Protein 8BP5 (pdb70)

Structure (mmCIF, N/CA/C/O backbone):
data_8BP5
#
_entry.id   8BP5
#
_cell.length_a   34.962
_cell.length_b   52.632
_cell.length_c   43.005
_cell.angle_alpha   90.000
_cell.angle_beta   92.930
_cell.angle_gamma   90.000
#
_symmetry.space_group_name_H-M   'P 1 21 1'
#
loop_
_entity.id
_entity.type
_entity.pdbx_description
1 polymer 'Disks large-like protein 1'
2 water water
#
loop_
_atom_site.group_PDB
_atom_site.id
_atom_site.type_symbol
_atom_site.label_atom_id
_atom_site.label_alt_id
_atom_site.label_comp_id
_atom_site.label_asym_id
_atom_site.label_entity_id
_atom_site.label_seq_id
_atom_site.pdbx_PDB_ins_code
_atom_site.Cartn_x
_atom_site.Cartn_y
_atom_site.Cartn_z
_atom_site.occupancy
_atom_site.B_iso_or_equiv
_atom_site.auth_seq_id
_atom_site.auth_comp_id
_atom_site.auth_asym_id
_atom_site.auth_atom_id
_atom_site.pdbx_PDB_model_num
ATOM 1 N N . GLN A 1 4 ? -9.37399 -7.58333 -1.96296 1.000 65.31016 1 GLN A N 1
ATOM 2 C CA . GLN A 1 4 ? -8.13530 -7.66654 -1.13667 1.000 60.75639 1 GLN A CA 1
ATOM 3 C C . GLN A 1 4 ? -7.37368 -6.34229 -1.16784 1.000 63.24634 1 GLN A C 1
ATOM 4 O O . GLN A 1 4 ? -7.53159 -5.54542 -2.09443 1.000 61.75780 1 GLN A O 1
ATOM 8 N N . TYR A 1 5 ? -6.55132 -6.11506 -0.14400 1.000 57.33551 2 TYR A N 1
ATOM 9 C CA . TYR A 1 5 ? -5.74936 -4.90784 -0.02243 1.000 50.83881 2 TYR A CA 1
ATOM 10 C C . TYR A 1 5 ? -4.32149 -5.28773 0.34028 1.000 47.72188 2 TYR A C 1
ATOM 11 O O . TYR A 1 5 ? -4.08978 -6.26274 1.05872 1.000 48.09420 2 TYR A O 1
ATOM 29 N N . LEU A 1 6 ? -3.36658 -4.50065 -0.14705 1.000 42.35840 3 LEU A N 1
ATOM 30 C CA . LEU A 1 6 ? -1.95711 -4.67510 0.18051 1.000 39.83540 3 LEU A CA 1
ATOM 31 C C . LEU A 1 6 ? -1.43955 -3.40328 0.83775 1.000 37.01392 3 LEU A C 1
ATOM 32 O O . LEU A 1 6 ? -1.69433 -2.30004 0.34362 1.000 36.21294 3 LEU A O 1
ATOM 48 N N . ASP A 1 7 ? -0.71928 -3.56047 1.94719 1.000 36.94233 4 ASP A N 1
ATOM 49 C CA . ASP A 1 7 ? -0.16891 -2.44420 2.70442 1.000 33.76441 4 ASP A CA 1
ATOM 50 C C . ASP A 1 7 ? 1.30230 -2.28832 2.32925 1.000 35.23988 4 ASP A C 1
ATOM 51 O O . ASP A 1 7 ? 2.10973 -3.18961 2.58080 1.000 36.99023 4 ASP A O 1
ATOM 60 N N . ILE A 1 8 ? 1.63917 -1.15245 1.72460 1.000 32.71646 5 ILE A N 1
ATOM 61 C CA . ILE A 1 8 ? 2.96874 -0.88236 1.18944 1.000 29.54805 5 ILE A CA 1
ATOM 62 C C . ILE A 1 8 ? 3.56346 0.26887 1.98720 1.000 28.24291 5 ILE A C 1
ATOM 63 O O . ILE A 1 8 ? 3.06189 1.39834 1.92300 1.000 30.36626 5 ILE A O 1
ATOM 79 N N . VAL A 1 9 ? 4.63075 -0.00686 2.72403 1.000 29.87857 6 VAL A N 1
ATOM 80 C CA . VAL A 1 9 ? 5.36982 1.03094 3.43411 1.000 29.05865 6 VAL A CA 1
ATOM 81 C C . VAL A 1 9 ? 6.51684 1.49327 2.54300 1.000 31.09329 6 VAL A C 1
ATOM 82 O O . VAL A 1 9 ? 7.35443 0.68584 2.12826 1.000 30.70694 6 VAL A O 1
ATOM 95 N N . LEU A 1 10 ? 6.55659 2.79297 2.24935 1.000 30.01465 7 LEU A N 1
ATOM 96 C CA . LEU A 1 10 ? 7.55788 3.37771 1.36717 1.000 30.02714 7 LEU A CA 1
ATOM 97 C C . LEU A 1 10 ? 8.38152 4.41619 2.11779 1.000 30.45296 7 LEU A C 1
ATOM 98 O O . LEU A 1 10 ? 7.83903 5.20372 2.89943 1.000 27.07795 7 LEU A O 1
ATOM 114 N N . LEU A 1 11 ? 9.69030 4.42018 1.86671 1.000 28.65447 8 LEU A N 1
ATOM 115 C CA . LEU A 1 11 ? 10.58161 5.46660 2.35541 1.000 34.71136 8 LEU A CA 1
ATOM 116 C C . LEU A 1 11 ? 10.70347 6.55780 1.29745 1.000 33.30947 8 LEU A C 1
ATOM 117 O O . LEU A 1 11 ? 11.08402 6.27674 0.15503 1.000 32.92589 8 LEU A O 1
ATOM 133 N N . ARG A 1 12 ? 10.40565 7.79570 1.67752 1.000 33.05161 9 ARG A N 1
ATOM 134 C CA . ARG A 1 12 ? 10.46589 8.89837 0.72811 1.000 37.87270 9 ARG A CA 1
ATOM 135 C C . ARG A 1 12 ? 11.90442 9.13259 0.28234 1.000 35.74505 9 ARG A C 1
ATOM 136 O O . ARG A 1 12 ? 12.82165 9.19582 1.10720 1.000 41.83325 9 ARG A O 1
ATOM 157 N N . GLY A 1 13 ? 12.09762 9.27056 -1.03031 1.000 38.05224 10 GLY A N 1
ATOM 158 C CA . GLY A 1 13 ? 13.41127 9.45037 -1.60222 1.000 41.23345 10 GLY A CA 1
ATOM 159 C C . GLY A 1 13 ? 13.68411 10.89281 -2.00612 1.000 43.32854 10 GLY A C 1
ATOM 160 O O . GLY A 1 13 ? 12.85323 11.78624 -1.85905 1.000 43.86849 10 GLY A O 1
ATOM 164 N N . SER A 1 14 ? 14.90525 11.10238 -2.50944 1.000 42.40052 11 SER A N 1
ATOM 165 C CA . SER A 1 14 ? 15.29412 12.38861 -3.08006 1.000 53.31244 11 SER A CA 1
ATOM 166 C C . SER A 1 14 ? 14.17023 12.99459 -3.90756 1.000 52.38474 11 SER A C 1
ATOM 167 O O . SER A 1 14 ? 13.81319 14.16525 -3.73836 1.000 50.98583 11 SER A O 1
ATOM 175 N N . SER A 1 15 ? 13.59881 12.19733 -4.80568 1.000 53.97814 12 SER A N 1
ATOM 176 C CA . SER A 1 15 ? 12.57189 12.64431 -5.73236 1.000 51.00453 12 SER A CA 1
ATOM 177 C C . SER A 1 15 ? 11.16706 12.48996 -5.17165 1.000 44.87947 12 SER A C 1
ATOM 178 O O . SER A 1 15 ? 10.19632 12.60030 -5.92677 1.000 51.96877 12 SER A O 1
ATOM 186 N N . GLY A 1 16 ? 11.03567 12.23651 -3.87403 1.000 40.37815 13 GLY A N 1
ATOM 187 C CA . GLY A 1 16 ? 9.73568 11.98304 -3.29097 1.000 36.24648 13 GLY A CA 1
ATOM 188 C C . GLY A 1 16 ? 9.40479 10.50621 -3.28994 1.000 35.62040 13 GLY A C 1
ATOM 189 O O . GLY A 1 16 ? 10.30510 9.66109 -3.26517 1.000 32.34931 13 GLY A O 1
ATOM 193 N N . LEU A 1 17 ? 8.11540 10.17895 -3.32365 1.000 29.48097 14 LEU A N 1
ATOM 194 C CA . LEU A 1 17 ? 7.69685 8.78455 -3.31506 1.000 28.59642 14 LEU A CA 1
ATOM 195 C C . LEU A 1 17 ? 7.85814 8.10990 -4.66969 1.000 30.73580 14 LEU A C 1
ATOM 196 O O . LEU A 1 17 ? 7.79162 6.87795 -4.74193 1.000 29.16506 14 LEU A O 1
ATOM 212 N N . GLY A 1 18 ? 8.06443 8.87590 -5.73594 1.000 30.54494 15 GLY A N 1
ATOM 213 C CA . GLY A 1 18 ? 8.27877 8.28296 -7.03847 1.000 31.69356 15 GLY A CA 1
ATOM 214 C C . GLY A 1 18 ? 7.02364 7.85232 -7.75923 1.000 31.66081 15 GLY A C 1
ATOM 215 O O . GLY A 1 18 ? 7.05721 6.87461 -8.51479 1.000 32.40844 15 GLY A O 1
ATOM 219 N N . PHE A 1 19 ? 5.91018 8.54936 -7.54858 1.000 26.17840 16 PHE A N 1
ATOM 220 C CA . PHE A 1 19 ? 4.70997 8.30498 -8.33533 1.000 27.21195 16 PHE A CA 1
ATOM 221 C C . PHE A 1 19 ? 3.83876 9.55003 -8.29933 1.000 29.58789 16 PHE A C 1
ATOM 222 O O . PHE A 1 19 ? 4.02678 10.43896 -7.46561 1.000 31.26035 16 PHE A O 1
ATOM 239 N N . SER A 1 20 ? 2.89065 9.60395 -9.23246 1.000 27.40209 17 SER A N 1
ATOM 240 C CA . SER A 1 20 ? 1.86075 10.63118 -9.24787 1.000 29.28133 17 SER A CA 1
ATOM 241 C C . SER A 1 20 ? 0.49375 9.95915 -9.27248 1.000 30.81880 17 SER A C 1
ATOM 242 O O . SER A 1 20 ? 0.35935 8.78123 -9.61537 1.000 27.64261 17 SER A O 1
ATOM 250 N N . ILE A 1 21 ? -0.52710 10.72890 -8.89313 1.000 30.89478 18 ILE A N 1
ATOM 251 C CA . ILE A 1 21 ? -1.87252 10.20650 -8.71722 1.000 31.02335 18 ILE A CA 1
ATOM 252 C C . ILE A 1 21 ? -2.85228 11.04608 -9.52485 1.000 27.99324 18 ILE A C 1
ATOM 253 O O . ILE A 1 21 ? -2.59717 12.20639 -9.85357 1.000 26.11061 18 ILE A O 1
ATOM 269 N N . ALA A 1 22 ? -3.98441 10.43099 -9.85084 1.000 21.48340 19 ALA A N 1
ATOM 270 C CA . ALA A 1 22 ? -5.13251 11.14592 -10.38266 1.000 28.40607 19 ALA A CA 1
ATOM 271 C C . ALA A 1 22 ? -6.38880 10.53033 -9.78675 1.000 28.85836 19 ALA A C 1
ATOM 272 O O . ALA A 1 22 ? -6.33787 9.51405 -9.08782 1.000 26.75625 19 ALA A O 1
ATOM 279 N N . GLY A 1 23 ? -7.52147 11.15605 -10.06954 1.000 25.07960 20 GLY A N 1
ATOM 280 C CA . GLY A 1 23 ? -8.78442 10.73738 -9.50075 1.000 29.92611 20 GLY A CA 1
ATOM 281 C C . GLY A 1 23 ? -9.22125 11.64349 -8.36904 1.000 28.09433 20 GLY A C 1
ATOM 282 O O . GLY A 1 23 ? -8.69170 12.73824 -8.15401 1.000 31.63527 20 GLY A O 1
ATOM 286 N N . GLY A 1 24 ? -10.20885 11.16131 -7.62959 1.000 27.08104 21 GLY A N 1
ATOM 287 C CA . GLY A 1 24 ? -10.82090 11.91527 -6.56006 1.000 30.70273 21 GLY A CA 1
ATOM 288 C C . GLY A 1 24 ? -12.22779 12.36891 -6.92113 1.000 31.47499 21 GLY A C 1
ATOM 289 O O . GLY A 1 24 ? -12.63501 12.37993 -8.08717 1.000 32.06483 21 GLY A O 1
ATOM 293 N N . THR A 1 25 ? -12.97700 12.76043 -5.88715 1.000 30.12967 22 THR A N 1
ATOM 294 C CA . THR A 1 25 ? -14.37153 13.14219 -6.08296 1.000 32.59578 22 THR A CA 1
ATOM 295 C C . THR A 1 25 ? -14.51014 14.34184 -7.01119 1.000 33.51521 22 THR A C 1
ATOM 296 O O . THR A 1 25 ? -15.55386 14.51246 -7.65142 1.000 40.78105 22 THR A O 1
ATOM 307 N N . ASP A 1 26 ? -13.48530 15.18819 -7.08950 1.000 33.82375 23 ASP A N 1
ATOM 308 C CA . ASP A 1 26 ? -13.51150 16.35672 -7.95672 1.000 36.36461 23 ASP A CA 1
ATOM 309 C C . ASP A 1 26 ? -12.72019 16.15345 -9.24750 1.000 40.10470 23 ASP A C 1
ATOM 310 O O . ASP A 1 26 ? -12.55190 17.10700 -10.01367 1.000 43.76278 23 ASP A O 1
ATOM 319 N N . ASN A 1 27 ? -12.23361 14.93619 -9.50699 1.000 31.20143 24 ASN A N 1
ATOM 320 C CA . ASN A 1 27 ? -11.55817 14.61206 -10.76062 1.000 34.18627 24 ASN A CA 1
ATOM 321 C C . ASN A 1 27 ? -11.87854 13.16824 -11.13049 1.000 32.04184 24 ASN A C 1
ATOM 322 O O . ASN A 1 27 ? -10.96941 12.33674 -11.25655 1.000 32.11556 24 ASN A O 1
ATOM 333 N N . PRO A 1 28 ? -13.15155 12.83551 -11.31602 1.000 27.76579 25 PRO A N 1
ATOM 334 C CA . PRO A 1 28 ? -13.53047 11.42964 -11.47742 1.000 30.80222 25 PRO A CA 1
ATOM 335 C C . PRO A 1 28 ? -13.09558 10.86958 -12.82103 1.000 29.73352 25 PRO A C 1
ATOM 336 O O . PRO A 1 28 ? -12.90412 11.59051 -13.80194 1.000 26.81510 25 PRO A O 1
ATOM 347 N N . HIS A 1 29 ? -12.93494 9.54967 -12.84371 1.000 30.60377 26 HIS A N 1
ATOM 348 C CA . HIS A 1 29 ? -12.65165 8.83547 -14.07761 1.000 30.53231 26 HIS A CA 1
ATOM 349 C C . HIS A 1 29 ? -13.83909 8.94556 -15.03170 1.000 32.98751 26 HIS A C 1
ATOM 350 O O . HIS A 1 29 ? -14.95914 9.28116 -14.63583 1.000 30.99639 26 HIS A O 1
ATOM 364 N N . PHE A 1 30 ? -13.58585 8.64802 -16.31005 1.000 31.06904 27 PHE A N 1
ATOM 365 C CA . PHE A 1 30 ? -14.63714 8.77937 -17.31490 1.000 28.23619 27 PHE A CA 1
ATOM 366 C C . PHE A 1 30 ? -15.81349 7.85135 -17.03702 1.000 26.85199 27 PHE A C 1
ATOM 367 O O . PHE A 1 30 ? -16.92119 8.10814 -17.52288 1.000 28.99887 27 PHE A O 1
ATOM 384 N N . ASP A 1 31 ? -15.60431 6.78968 -16.25872 1.000 29.63667 28 ASP A N 1
ATOM 385 C CA . ASP A 1 31 ? -16.68189 5.91652 -15.81708 1.000 33.22344 28 ASP A CA 1
ATOM 386 C C . ASP A 1 31 ? -17.24128 6.32564 -14.45592 1.000 26.01334 28 ASP A C 1
ATOM 387 O O . ASP A 1 31 ? -17.89769 5.51273 -13.79467 1.000 30.19748 28 ASP A O 1
ATOM 396 N N . ASN A 1 32 ? -16.98665 7.56288 -14.02715 1.000 28.02736 29 ASN A N 1
ATOM 397 C CA . ASN A 1 32 ? -17.49412 8.15864 -12.79341 1.000 27.04675 29 ASN A CA 1
ATOM 398 C C . ASN A 1 32 ? -16.84412 7.59457 -11.53717 1.000 31.33438 29 ASN A C 1
ATOM 399 O O . ASN A 1 32 ? -17.29762 7.89739 -10.42379 1.000 35.47648 29 ASN A O 1
ATOM 410 N N . ASP A 1 33 ? -15.79548 6.78847 -11.67426 1.000 25.99957 30 ASP A N 1
ATOM 411 C CA . ASP A 1 33 ? -15.05959 6.30451 -10.51231 1.000 26.81346 30 ASP A CA 1
ATOM 412 C C . ASP A 1 33 ? -14.27715 7.45417 -9.88816 1.000 28.90123 30 ASP A C 1
ATOM 413 O O . ASP A 1 33 ? -13.45308 8.08702 -10.55682 1.000 30.95293 30 ASP A O 1
ATOM 422 N N . THR A 1 34 ? -14.53257 7.72444 -8.61016 1.000 24.54606 31 THR A N 1
ATOM 423 C CA . THR A 1 34 ? -13.85806 8.79428 -7.88961 1.000 23.46250 31 THR A CA 1
ATOM 424 C C . THR A 1 34 ? -12.60936 8.31792 -7.15923 1.000 27.15206 31 THR A C 1
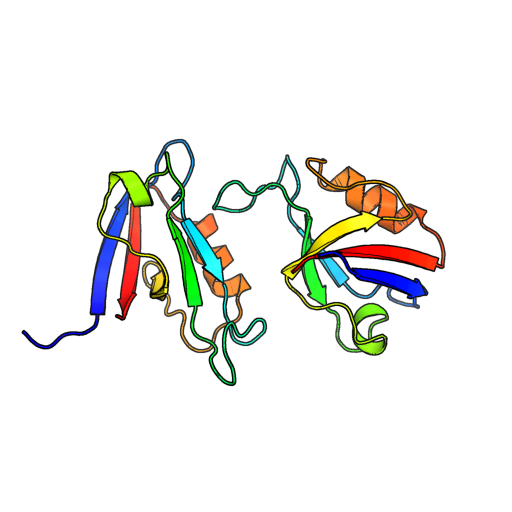ATOM 425 O O . THR A 1 34 ? -12.01867 9.09132 -6.39931 1.000 22.77875 31 THR A O 1
ATOM 436 N N . SER A 1 35 ? -12.19429 7.07339 -7.37975 1.000 24.55150 32 SER A N 1
ATOM 437 C CA . SER A 1 35 ? -11.03897 6.52696 -6.68487 1.000 27.70673 32 SER A CA 1
ATOM 438 C C . SER A 1 35 ? -9.77781 7.31162 -7.02045 1.000 27.80546 32 SER A C 1
ATOM 439 O O . SER A 1 35 ? -9.64468 7.88227 -8.10630 1.000 24.88459 32 SER A O 1
ATOM 447 N N . ILE A 1 36 ? -8.84396 7.33289 -6.07103 1.000 30.30567 33 ILE A N 1
ATOM 448 C CA . ILE A 1 36 ? -7.49272 7.82045 -6.31835 1.000 28.28806 33 ILE A CA 1
ATOM 449 C C . ILE A 1 36 ? -6.66819 6.65256 -6.83757 1.000 25.42515 33 ILE A C 1
ATOM 450 O O . ILE A 1 36 ? -6.67359 5.56761 -6.24357 1.000 32.60054 33 ILE A O 1
ATOM 466 N N . TYR A 1 37 ? -5.95388 6.86646 -7.93582 1.000 23.60578 34 TYR A N 1
ATOM 467 C CA . TYR A 1 37 ? -5.14198 5.80792 -8.51270 1.000 29.24505 34 TYR A CA 1
ATOM 468 C C . TYR A 1 37 ? -3.80778 6.37938 -8.96595 1.000 26.13581 34 TYR A C 1
ATOM 469 O O . TYR A 1 37 ? -3.66166 7.58421 -9.18472 1.000 26.84069 34 TYR A O 1
ATOM 487 N N . ILE A 1 38 ? -2.82646 5.49124 -9.08750 1.000 19.84020 35 ILE A N 1
ATOM 488 C CA . ILE A 1 38 ? -1.48006 5.87502 -9.49818 1.000 29.74275 35 ILE A CA 1
ATOM 489 C C . ILE A 1 38 ? -1.45569 6.03219 -11.01437 1.000 31.03589 35 ILE A C 1
ATOM 490 O O . ILE A 1 38 ? -1.75107 5.08540 -11.75107 1.000 23.73704 35 ILE A O 1
ATOM 506 N N . THR A 1 39 ? -1.09763 7.22994 -11.48474 1.000 30.97193 36 THR A N 1
ATOM 507 C CA . THR A 1 39 ? -1.04073 7.50475 -12.91597 1.000 34.99445 36 THR A CA 1
ATOM 508 C C . THR A 1 39 ? 0.31965 7.18200 -13.51586 1.000 39.52899 36 THR A C 1
ATOM 509 O O . THR A 1 39 ? 0.40170 6.71050 -14.65522 1.000 41.19752 36 THR A O 1
ATOM 520 N N . LYS A 1 40 ? 1.38961 7.45316 -12.77419 1.000 37.55176 37 LYS A N 1
ATOM 521 C CA . LYS A 1 40 ? 2.74614 7.26727 -13.25928 1.000 34.08888 37 LYS A CA 1
ATOM 522 C C . LYS A 1 40 ? 3.61262 6.73139 -12.13284 1.000 38.81862 37 LYS A C 1
ATOM 523 O O . LYS A 1 40 ? 3.49448 7.17173 -10.98595 1.000 36.93593 37 LYS A O 1
ATOM 542 N N . VAL A 1 41 ? 4.48289 5.78672 -12.46571 1.000 32.31167 38 VAL A N 1
ATOM 543 C CA . VAL A 1 41 ? 5.54964 5.34276 -11.57833 1.000 34.19331 38 VAL A CA 1
ATOM 544 C C . VAL A 1 41 ? 6.86290 5.79274 -12.20398 1.000 42.24492 38 VAL A C 1
ATOM 545 O O . VAL A 1 41 ? 7.18390 5.40849 -13.33624 1.000 44.02255 38 VAL A O 1
ATOM 558 N N . ILE A 1 42 ? 7.61103 6.61689 -11.47735 1.000 34.87242 39 ILE A N 1
ATOM 559 C CA . ILE A 1 42 ? 8.84782 7.20527 -11.98700 1.000 33.74816 39 ILE A CA 1
ATOM 560 C C . ILE A 1 42 ? 9.94551 6.14831 -11.95676 1.000 34.62361 39 ILE A C 1
ATOM 561 O O . ILE A 1 42 ? 10.32757 5.69417 -10.86859 1.000 30.02015 39 ILE A O 1
ATOM 577 N N . PRO A 1 43 ? 10.48676 5.72661 -13.10212 1.000 35.41376 40 PRO A N 1
ATOM 578 C CA . PRO A 1 43 ? 11.57276 4.73967 -13.07038 1.000 34.62353 40 PRO A CA 1
ATOM 579 C C . PRO A 1 43 ? 12.74296 5.24856 -12.23892 1.000 33.71806 40 PRO A C 1
ATOM 580 O O . PRO A 1 43 ? 13.14396 6.40880 -12.34007 1.000 36.49888 40 PRO A O 1
ATOM 591 N N . GLY A 1 44 ? 13.28056 4.36774 -11.39658 1.000 32.22507 41 GLY A N 1
ATOM 592 C CA . GLY A 1 44 ? 14.35115 4.73579 -10.49530 1.000 34.53447 41 GLY A CA 1
ATOM 593 C C . GLY A 1 44 ? 13.90842 5.45478 -9.24204 1.000 31.03042 41 GLY A C 1
ATOM 594 O O . GLY A 1 44 ? 14.75992 5.81135 -8.41746 1.000 37.82524 41 GLY A O 1
ATOM 598 N N . GLY A 1 45 ? 12.61023 5.69049 -9.07553 1.000 32.54495 42 GLY A N 1
ATOM 599 C CA . GLY A 1 45 ? 12.09989 6.31867 -7.88000 1.000 30.52379 42 GLY A CA 1
ATOM 600 C C . GLY A 1 45 ? 11.87548 5.31981 -6.76270 1.000 29.07396 42 GLY A C 1
ATOM 601 O O . GLY A 1 45 ? 12.11682 4.11971 -6.89034 1.000 33.09583 42 GLY A O 1
ATOM 605 N N . ALA A 1 46 ? 11.39124 5.84253 -5.63524 1.000 31.48212 43 ALA A N 1
ATOM 606 C CA . ALA A 1 46 ? 11.19219 5.00850 -4.45446 1.000 28.45436 43 ALA A CA 1
ATOM 607 C C . ALA A 1 46 ? 10.18179 3.89759 -4.72051 1.000 30.15440 43 ALA A C 1
ATOM 608 O O . ALA A 1 46 ? 10.42761 2.72780 -4.40079 1.000 27.62027 43 ALA A O 1
ATOM 615 N N . ALA A 1 47 ? 9.03214 4.24338 -5.30122 1.000 27.33792 44 ALA A N 1
ATOM 616 C CA . ALA A 1 47 ? 7.98587 3.24818 -5.51193 1.000 28.59803 44 ALA A CA 1
ATOM 617 C C . ALA A 1 47 ? 8.45359 2.14493 -6.45431 1.000 32.09059 44 ALA A C 1
ATOM 618 O O . ALA A 1 47 ? 8.23976 0.95692 -6.19132 1.000 27.65219 44 ALA A O 1
ATOM 625 N N . GLU A 1 48 ? 9.09836 2.52008 -7.56383 1.000 28.08576 45 GLU A N 1
ATOM 626 C CA . GLU A 1 48 ? 9.59194 1.51642 -8.50260 1.000 29.83815 45 GLU A CA 1
ATOM 627 C C . GLU A 1 48 ? 10.64131 0.62396 -7.84962 1.000 29.90201 45 GLU A C 1
ATOM 628 O O . GLU A 1 48 ? 10.54182 -0.60769 -7.89474 1.000 30.58262 45 GLU A O 1
ATOM 640 N N . ALA A 1 49 ? 11.66269 1.23204 -7.24096 1.000 29.94918 46 ALA A N 1
ATOM 641 C CA . ALA A 1 49 ? 12.72127 0.45027 -6.61021 1.000 33.96098 46 ALA A CA 1
ATOM 642 C C . ALA A 1 49 ? 12.15726 -0.52929 -5.58843 1.000 35.40081 46 ALA A C 1
ATOM 643 O O . ALA A 1 49 ? 12.66671 -1.64696 -5.44367 1.000 37.32680 46 ALA A O 1
ATOM 650 N N . ASP A 1 50 ? 11.11292 -0.12430 -4.86052 1.000 29.50368 47 ASP A N 1
ATOM 651 C CA . ASP A 1 50 ? 10.47112 -1.03640 -3.91827 1.000 29.72613 47 ASP A CA 1
ATOM 652 C C . ASP A 1 50 ? 9.87889 -2.23787 -4.64490 1.000 37.93267 47 ASP A C 1
ATOM 653 O O . ASP A 1 50 ? 10.00428 -3.37850 -4.18291 1.000 32.44431 47 ASP A O 1
ATOM 662 N N . GLY A 1 51 ? 9.22888 -2.00163 -5.78308 1.000 32.48869 48 GLY A N 1
ATOM 663 C CA . GLY A 1 51 ? 8.79179 -3.06861 -6.65458 1.000 32.87698 48 GLY A CA 1
ATOM 664 C C . GLY A 1 51 ? 7.39156 -3.58125 -6.41378 1.000 30.22710 48 GLY A C 1
ATOM 665 O O . GLY A 1 51 ? 6.95063 -4.48389 -7.13663 1.000 36.03101 48 GLY A O 1
ATOM 669 N N . ARG A 1 52 ? 6.67332 -3.03895 -5.43412 1.000 29.19079 49 ARG A N 1
ATOM 670 C CA . ARG A 1 52 ? 5.33810 -3.52549 -5.11676 1.000 30.63608 49 ARG A CA 1
ATOM 671 C C . ARG A 1 52 ? 4.22699 -2.68505 -5.72722 1.000 33.21148 49 ARG A C 1
ATOM 672 O O . ARG A 1 52 ? 3.17926 -3.23396 -6.08235 1.000 36.82084 49 ARG A O 1
ATOM 693 N N . LEU A 1 53 ? 4.41834 -1.37637 -5.85850 1.000 30.15966 50 LEU A N 1
ATOM 694 C CA . LEU A 1 53 ? 3.40138 -0.52812 -6.46225 1.000 29.96494 50 LEU A CA 1
ATOM 695 C C . LEU A 1 53 ? 3.42712 -0.66327 -7.97879 1.000 36.10405 50 LEU A C 1
ATOM 696 O O . LEU A 1 53 ? 4.49036 -0.82496 -8.58538 1.000 37.89782 50 LEU A O 1
ATOM 712 N N . LYS A 1 54 ? 2.24577 -0.59555 -8.58868 1.000 36.29580 51 LYS A N 1
ATOM 713 C CA . LYS A 1 54 ? 2.10715 -0.62176 -10.03624 1.000 36.01760 51 LYS A CA 1
ATOM 714 C C . LYS A 1 54 ? 1.17279 0.50016 -10.47014 1.000 32.60264 51 LYS A C 1
ATOM 715 O O . LYS A 1 54 ? 0.23326 0.85694 -9.75254 1.000 28.79289 51 LYS A O 1
ATOM 734 N N . VAL A 1 55 ? 1.44845 1.06269 -11.64862 1.000 30.54772 52 VAL A N 1
ATOM 735 C CA . VAL A 1 55 ? 0.62691 2.14180 -12.18766 1.000 32.88115 52 VAL A CA 1
ATOM 736 C C . VAL A 1 55 ? -0.81842 1.66435 -12.22971 1.000 32.11418 52 VAL A C 1
ATOM 737 O O . VAL A 1 55 ? -1.08434 0.47419 -12.43483 1.000 32.19717 52 VAL A O 1
ATOM 750 N N . TYR A 1 56 ? -1.75635 2.58883 -12.02465 1.000 31.29892 53 TYR A N 1
ATOM 751 C CA . TYR A 1 56 ? -3.19249 2.32604 -11.98769 1.000 31.87309 53 TYR A CA 1
ATOM 752 C C . TYR A 1 56 ? -3.60821 1.52124 -10.76584 1.000 32.80923 53 TYR A C 1
ATOM 753 O O . TYR A 1 56 ? -4.76643 1.08816 -10.68093 1.000 31.28060 53 TYR A O 1
ATOM 771 N N . ASP A 1 57 ? -2.70403 1.31974 -9.80900 1.000 30.75590 54 ASP A N 1
ATOM 772 C CA . ASP A 1 57 ? -3.11286 0.85807 -8.49204 1.000 29.73612 54 ASP A CA 1
ATOM 773 C C . ASP A 1 57 ? -4.00532 1.90373 -7.83980 1.000 27.96672 54 ASP A C 1
ATOM 774 O O . ASP A 1 57 ? -3.74186 3.10659 -7.92141 1.000 28.58883 54 ASP A O 1
ATOM 783 N N . THR A 1 58 ? -5.06114 1.43747 -7.18526 1.000 27.72626 55 THR A N 1
ATOM 784 C CA . THR A 1 58 ? -5.98159 2.31071 -6.47270 1.000 28.60908 55 THR A CA 1
ATOM 785 C C . THR A 1 58 ? -5.49311 2.49063 -5.04136 1.000 33.27533 55 THR A C 1
ATOM 786 O O . THR A 1 58 ? -5.20208 1.50835 -4.35123 1.000 30.78039 55 THR A O 1
ATOM 797 N N . ILE A 1 59 ? -5.39181 3.74313 -4.60609 1.000 26.54978 56 ILE A N 1
ATOM 798 C CA . ILE A 1 59 ? -4.94856 4.06802 -3.25516 1.000 32.06190 56 ILE A CA 1
ATOM 799 C C . ILE A 1 59 ? -6.17215 4.02292 -2.34659 1.000 29.06456 56 ILE A C 1
ATOM 800 O O . ILE A 1 59 ? -7.09703 4.82557 -2.49520 1.000 25.34836 56 ILE A O 1
ATOM 816 N N . VAL A 1 60 ? -6.17888 3.08060 -1.40645 1.000 24.40621 57 VAL A N 1
ATOM 817 C CA . VAL A 1 60 ? -7.28252 2.97598 -0.45958 1.000 26.73412 57 VAL A CA 1
ATOM 818 C C . VAL A 1 60 ? -7.02328 3.77819 0.81494 1.000 24.13500 57 VAL A C 1
ATOM 819 O O . VAL A 1 60 ? -7.97398 4.23933 1.45486 1.000 25.33205 57 VAL A O 1
ATOM 827 N N . ALA A 1 61 ? -5.76228 3.95675 1.20576 1.000 25.14211 58 ALA A N 1
ATOM 828 C CA . ALA A 1 61 ? -5.46377 4.70326 2.42037 1.000 26.02841 58 ALA A CA 1
ATOM 829 C C . ALA A 1 61 ? -4.02933 5.20699 2.37987 1.000 25.41563 58 ALA A C 1
ATOM 830 O O . ALA A 1 61 ? -3.17387 4.63306 1.70160 1.000 26.08992 58 ALA A O 1
ATOM 837 N N . VAL A 1 62 ? -3.78363 6.29298 3.11249 1.000 30.37698 59 VAL A N 1
ATOM 838 C CA . VAL A 1 62 ? -2.45475 6.88060 3.25529 1.000 30.15225 59 VAL A CA 1
ATOM 839 C C . VAL A 1 62 ? -2.22648 7.15732 4.73566 1.000 25.67028 59 VAL A C 1
ATOM 840 O O . VAL A 1 62 ? -2.92158 7.99229 5.32761 1.000 30.32502 59 VAL A O 1
ATOM 853 N N . ASP A 1 63 ? -1.25509 6.46236 5.32823 1.000 29.27207 60 ASP A N 1
ATOM 854 C CA . ASP A 1 63 ? -0.93959 6.59139 6.75211 1.000 34.69185 60 ASP A CA 1
ATOM 855 C C . ASP A 1 63 ? -2.20430 6.45459 7.60118 1.000 29.48529 60 ASP A C 1
ATOM 856 O O . ASP A 1 63 ? -2.49361 7.26917 8.48082 1.000 31.69786 60 ASP A O 1
ATOM 865 N N . ASP A 1 64 ? -2.96668 5.40000 7.31895 1.000 28.01512 61 ASP A N 1
ATOM 866 C CA . ASP A 1 64 ? -4.16413 5.00847 8.05483 1.000 26.73261 61 ASP A CA 1
ATOM 867 C C . ASP A 1 64 ? -5.34826 5.93133 7.80733 1.000 26.51216 61 ASP A C 1
ATOM 868 O O . ASP A 1 64 ? -6.37198 5.80282 8.48766 1.000 29.90682 61 ASP A O 1
ATOM 877 N N . GLN A 1 65 ? -5.24946 6.84830 6.85155 1.000 24.92927 62 GLN A N 1
ATOM 878 C CA . GLN A 1 65 ? -6.35810 7.71733 6.48085 1.000 24.69317 62 GLN A CA 1
ATOM 879 C C . GLN A 1 65 ? -6.98406 7.19192 5.19478 1.000 25.64879 62 GLN A C 1
ATOM 880 O O . GLN A 1 65 ? -6.31268 7.11233 4.16109 1.000 25.99574 62 GLN A O 1
ATOM 894 N N . LEU A 1 66 ? -8.26477 6.84340 5.25983 1.000 24.42448 63 LEU A N 1
ATOM 895 C CA . LEU A 1 66 ? -8.94373 6.28443 4.10066 1.000 26.68759 63 LEU A CA 1
ATOM 896 C C . LEU A 1 66 ? -9.11561 7.33888 3.01551 1.000 23.35553 63 LEU A C 1
ATOM 897 O O . LEU A 1 66 ? -9.48162 8.48618 3.28552 1.000 29.82720 63 LEU A O 1
ATOM 913 N N . MET A 1 67 ? -8.84125 6.94048 1.77792 1.000 27.58435 64 MET A N 1
ATOM 914 C CA . MET A 1 67 ? -8.98777 7.80805 0.61821 1.000 22.97241 64 MET A CA 1
ATOM 915 C C . MET A 1 67 ? -10.14117 7.35574 -0.27079 1.000 26.81197 64 MET A C 1
ATOM 916 O O . MET A 1 67 ? -10.09366 7.50441 -1.49421 1.000 32.09337 64 MET A O 1
ATOM 930 N N . GLU A 1 68 ? -11.18565 6.80630 0.34110 1.000 30.80942 65 GLU A N 1
ATOM 931 C CA . GLU A 1 68 ? -12.39664 6.41780 -0.36685 1.000 33.64264 65 GLU A CA 1
ATOM 932 C C . GLU A 1 68 ? -13.31851 7.62945 -0.44168 1.000 32.63132 65 GLU A C 1
ATOM 933 O O . GLU A 1 68 ? -13.76615 8.13829 0.59153 1.000 40.50569 65 GLU A O 1
ATOM 945 N N . ASP A 1 69 ? -13.58048 8.10592 -1.65842 1.000 33.41206 66 ASP A N 1
ATOM 946 C CA . ASP A 1 69 ? -14.52538 9.20130 -1.87734 1.000 36.41086 66 ASP A CA 1
ATOM 947 C C . ASP A 1 69 ? -14.02064 10.50502 -1.24722 1.000 33.99748 66 ASP A C 1
ATOM 948 O O . ASP A 1 69 ? -14.72379 11.15916 -0.47488 1.000 35.98909 66 ASP A O 1
ATOM 957 N N . VAL A 1 70 ? -12.79100 10.88120 -1.59790 1.000 31.12463 67 VAL A N 1
ATOM 958 C CA . VAL A 1 70 ? -12.16936 12.09852 -1.09783 1.000 30.54609 67 VAL A CA 1
ATOM 959 C C . VAL A 1 70 ? -11.73210 12.95201 -2.28033 1.000 35.43508 67 VAL A C 1
ATOM 960 O O . VAL A 1 70 ? -11.49227 12.45722 -3.38459 1.000 28.97372 67 VAL A O 1
ATOM 973 N N . ALA A 1 71 ? -11.61030 14.25077 -2.02116 1.000 30.52004 68 ALA A N 1
ATOM 974 C CA . ALA A 1 71 ? -11.10586 15.17351 -3.02435 1.000 31.09184 68 ALA A CA 1
ATOM 975 C C . ALA A 1 71 ? -9.62840 14.91156 -3.28834 1.000 27.27085 68 ALA A C 1
ATOM 976 O O . ALA A 1 71 ? -8.89829 14.39326 -2.43676 1.000 25.59781 68 ALA A O 1
ATOM 983 N N . HIS A 1 72 ? -9.19212 15.27739 -4.49119 1.000 24.57030 69 HIS A N 1
ATOM 984 C CA . HIS A 1 72 ? -7.83296 14.96100 -4.91442 1.000 27.68086 69 HIS A CA 1
ATOM 985 C C . HIS A 1 72 ? -6.79950 15.52945 -3.94997 1.000 29.10905 69 HIS A C 1
ATOM 986 O O . HIS A 1 72 ? -5.84050 14.84143 -3.57895 1.000 23.17551 69 HIS A O 1
ATOM 1000 N N . GLN A 1 73 ? -6.97535 16.78358 -3.53063 1.000 26.34185 70 GLN A N 1
ATOM 1001 C CA . GLN A 1 73 ? -5.98592 17.42310 -2.67137 1.000 27.12101 70 GLN A CA 1
ATOM 1002 C C . GLN A 1 73 ? -5.94979 16.82164 -1.27050 1.000 28.60211 70 GLN A C 1
ATOM 1003 O O . GLN A 1 73 ? -4.93889 16.96515 -0.57472 1.000 27.72444 70 GLN A O 1
ATOM 1017 N N . VAL A 1 74 ? -7.02202 16.15830 -0.83549 1.000 26.79664 71 VAL A N 1
ATOM 1018 C CA . VAL A 1 74 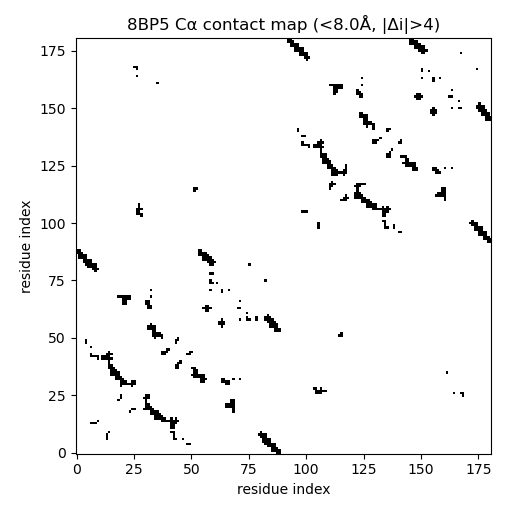? -6.96511 15.43335 0.42989 1.000 28.68034 71 VAL A CA 1
ATOM 1019 C C . VAL A 1 74 ? -5.86497 14.38215 0.38342 1.000 25.48756 71 VAL A C 1
ATOM 1020 O O . VAL A 1 74 ? -5.08977 14.23011 1.33493 1.000 24.52642 71 VAL A O 1
ATOM 1033 N N . CYS A 1 75 ? -5.77573 13.64073 -0.72306 1.000 23.57250 72 CYS A N 1
ATOM 1034 C CA . CYS A 1 75 ? -4.77249 12.58635 -0.81074 1.000 26.74793 72 CYS A CA 1
ATOM 1035 C C . CYS A 1 75 ? -3.38147 13.16585 -1.02957 1.000 26.31156 72 CYS A C 1
ATOM 1036 O O . CYS A 1 75 ? -2.40315 12.67031 -0.45966 1.000 27.69541 72 CYS A O 1
ATOM 1044 N N . VAL A 1 76 ? -3.26935 14.21052 -1.85332 1.000 25.09854 73 VAL A N 1
ATOM 1045 C CA . VAL A 1 76 ? -1.98708 14.89092 -2.01456 1.000 25.15746 73 VAL A CA 1
ATOM 1046 C C . VAL A 1 76 ? -1.50368 15.42332 -0.67037 1.000 30.21974 73 VAL A C 1
ATOM 1047 O O . VAL A 1 76 ? -0.34467 15.23674 -0.28471 1.000 28.38147 73 VAL A O 1
ATOM 1060 N N . ASP A 1 77 ? -2.38810 16.10808 0.05483 1.000 29.44030 74 ASP A N 1
ATOM 1061 C CA . ASP A 1 77 ? -2.02283 16.61624 1.37358 1.000 27.87313 74 ASP A CA 1
ATOM 1062 C C . ASP A 1 77 ? -1.52617 15.48584 2.26726 1.000 25.54834 74 ASP A C 1
ATOM 1063 O O . ASP A 1 77 ? -0.48770 15.61781 2.92645 1.000 25.73139 74 ASP A O 1
ATOM 1072 N N . ALA A 1 78 ? -2.22944 14.34999 2.26928 1.000 28.52022 75 ALA A N 1
ATOM 1073 C CA . ALA A 1 78 ? -1.82720 13.22717 3.11156 1.000 28.52050 75 ALA A CA 1
ATOM 1074 C C . ALA A 1 78 ? -0.46829 12.67416 2.69507 1.000 27.50482 75 ALA A C 1
ATOM 1075 O O . ALA A 1 78 ? 0.37481 12.37168 3.54769 1.000 27.91308 75 ALA A O 1
ATOM 1082 N N . LEU A 1 79 ? -0.23856 12.52549 1.38819 1.000 28.82434 76 LEU A N 1
ATOM 1083 C CA . LEU A 1 79 ? 1.04383 12.01085 0.91806 1.000 28.10975 76 LEU A CA 1
ATOM 1084 C C . LEU A 1 79 ? 2.17908 12.96612 1.25868 1.000 28.64891 76 LEU A C 1
ATOM 1085 O O . LEU A 1 79 ? 3.27820 12.53526 1.62674 1.000 29.07347 76 LEU A O 1
ATOM 1101 N N . LYS A 1 80 ? 1.93069 14.27039 1.13951 1.000 27.71391 77 LYS A N 1
ATOM 1102 C CA . LYS A 1 80 ? 2.98108 15.24765 1.39082 1.000 30.46188 77 LYS A CA 1
ATOM 1103 C C . LYS A 1 80 ? 3.26883 15.39825 2.87862 1.000 36.35191 77 LYS A C 1
ATOM 1104 O O . LYS A 1 80 ? 4.39478 15.74117 3.25761 1.000 33.41501 77 LYS A O 1
ATOM 1123 N N . SER A 1 81 ? 2.27547 15.15218 3.73062 1.000 29.04729 78 SER A N 1
ATOM 1124 C CA . SER A 1 81 ? 2.42399 15.31282 5.17033 1.000 32.84049 78 SER A CA 1
ATOM 1125 C C . SER A 1 81 ? 2.81090 14.02273 5.88393 1.000 32.44930 78 SER A C 1
ATOM 1126 O O . SER A 1 8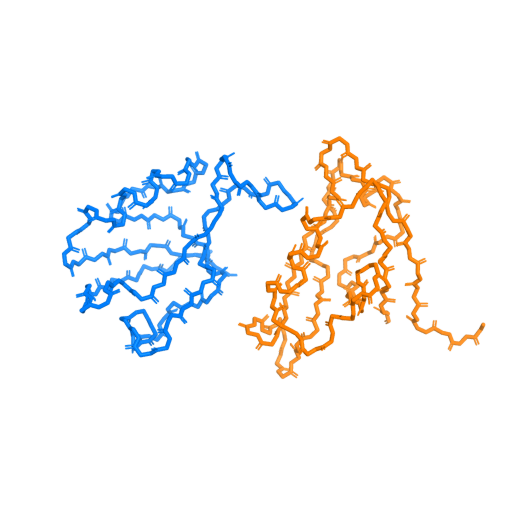1 ? 3.00235 14.04446 7.10371 1.000 32.63742 78 SER A O 1
ATOM 1134 N N . ALA A 1 82 ? 2.93649 12.90581 5.16287 1.000 31.22223 79 ALA A N 1
ATOM 1135 C CA . ALA A 1 82 ? 3.20300 11.62170 5.80220 1.000 32.75457 79 ALA A CA 1
ATOM 1136 C C . ALA A 1 82 ? 4.64180 11.47352 6.27974 1.000 36.16925 79 ALA A C 1
ATOM 1137 O O . ALA A 1 82 ? 4.95412 10.48496 6.95183 1.000 39.62698 79 ALA A O 1
ATOM 1144 N N . GLY A 1 83 ? 5.51652 12.41632 5.95371 1.000 37.96132 80 GLY A N 1
ATOM 1145 C CA . GLY A 1 83 ? 6.88105 12.35527 6.42668 1.000 37.28988 80 GLY A CA 1
ATOM 1146 C C . GLY A 1 83 ? 7.76126 11.49219 5.53881 1.000 35.14659 80 GLY A C 1
ATOM 1147 O O . GLY A 1 83 ? 7.47948 11.25482 4.35968 1.000 35.16924 80 GLY A O 1
ATOM 1151 N N . SER A 1 84 ? 8.85156 11.01408 6.13501 1.000 37.31325 81 SER A N 1
ATOM 1152 C CA . SER A 1 84 ? 9.83088 10.22230 5.40435 1.000 40.93284 81 SER A CA 1
ATOM 1153 C C . SER A 1 84 ? 9.41584 8.76704 5.23872 1.000 36.37914 81 SER A C 1
ATOM 1154 O O . SER A 1 84 ? 10.10822 8.02001 4.53903 1.000 37.77934 81 SER A O 1
ATOM 1162 N N . GLU A 1 85 ? 8.31173 8.35164 5.85376 1.000 32.05375 82 GLU A N 1
ATOM 1163 C CA . GLU A 1 85 ? 7.82325 6.98377 5.74868 1.000 31.24136 82 GLU A CA 1
ATOM 1164 C C . GLU A 1 85 ? 6.31711 7.02392 5.55629 1.000 31.29294 82 GLU A C 1
ATOM 1165 O O . GLU A 1 85 ? 5.60724 7.65494 6.34449 1.000 33.59414 82 GLU A O 1
ATOM 1177 N N . VAL A 1 86 ? 5.83500 6.35695 4.51062 1.000 26.47359 83 VAL A N 1
ATOM 1178 C CA . VAL A 1 86 ? 4.43056 6.40897 4.12707 1.000 26.40173 83 VAL A CA 1
ATOM 1179 C C . VAL A 1 86 ? 3.89499 4.99066 4.03093 1.000 27.38936 83 VAL A C 1
ATOM 1180 O O . VAL A 1 86 ? 4.48450 4.14590 3.34752 1.000 24.87088 83 VAL A O 1
ATOM 1193 N N . LYS A 1 87 ? 2.77795 4.73477 4.71155 1.000 27.44091 84 LYS A N 1
ATOM 1194 C CA . LYS A 1 87 ? 2.07712 3.45917 4.63060 1.000 30.28295 84 LYS A CA 1
ATOM 1195 C C . LYS A 1 87 ? 0.92217 3.61687 3.64873 1.000 32.34353 84 LYS A C 1
ATOM 1196 O O . LYS A 1 87 ? -0.06236 4.30325 3.94130 1.000 29.78345 84 LYS A O 1
ATOM 1215 N N . LEU A 1 88 ? 1.04593 2.97937 2.49125 1.000 23.76798 85 LEU A N 1
ATOM 1216 C CA . LEU A 1 88 ? 0.02610 3.02136 1.45515 1.000 31.54358 85 LEU A CA 1
ATOM 1217 C C . LEU A 1 88 ? -0.73317 1.70416 1.43569 1.000 29.93142 85 LEU A C 1
ATOM 1218 O O . LEU A 1 88 ? -0.12082 0.63430 1.37124 1.000 32.54613 85 LEU A O 1
ATOM 1234 N N . ARG A 1 89 ? -2.05818 1.78433 1.49534 1.000 30.37813 86 ARG A N 1
ATOM 1235 C CA . ARG A 1 89 ? -2.92165 0.63971 1.24212 1.000 27.68405 86 ARG A CA 1
ATOM 1236 C C . ARG A 1 89 ? -3.46341 0.74692 -0.17663 1.000 27.31047 86 ARG A C 1
ATOM 1237 O O . ARG A 1 89 ? -4.04927 1.77034 -0.54597 1.000 26.64117 86 ARG A O 1
ATOM 1258 N N . VAL A 1 90 ? -3.26123 -0.30343 -0.96887 1.000 26.45600 87 VAL A N 1
ATOM 1259 C CA . VAL A 1 90 ? -3.68491 -0.31224 -2.35954 1.000 32.96276 87 VAL A CA 1
ATOM 1260 C C . VAL A 1 90 ? -4.53025 -1.54987 -2.61374 1.000 37.69343 87 VAL A C 1
ATOM 1261 O O . VAL A 1 90 ? -4.49413 -2.52632 -1.86164 1.000 36.57121 87 VAL A O 1
ATOM 1274 N N . LYS A 1 91 ? -5.30040 -1.48829 -3.69701 1.000 38.28064 88 LYS A N 1
ATOM 1275 C CA . LYS A 1 91 ? -6.01805 -2.63964 -4.21967 1.000 46.80074 88 LYS A CA 1
ATOM 1276 C C . LYS A 1 91 ? -5.92390 -2.61733 -5.73870 1.000 58.30742 88 LYS A C 1
ATOM 1277 O O . LYS A 1 91 ? -5.78734 -1.55442 -6.35133 1.000 49.95396 88 LYS A O 1
ATOM 1296 N N . ARG A 1 92 ? -5.97618 -3.80376 -6.33833 1.000 65.58316 89 ARG A N 1
ATOM 1297 C CA . ARG A 1 92 ? -5.98371 -3.92946 -7.79364 1.000 67.07648 89 ARG A CA 1
ATOM 1298 C C . ARG A 1 92 ? -6.42312 -5.32531 -8.22140 1.000 70.41964 89 ARG A C 1
ATOM 1299 O O . ARG A 1 92 ? -7.06335 -5.49273 -9.25988 1.000 83.96832 89 ARG A O 1
ATOM 1320 N N . LEU B 1 1 ? -19.76621 -9.67524 -44.47824 1.000 89.68956 -2 LEU B N 1
ATOM 1321 C CA . LEU B 1 1 ? -19.62886 -11.11128 -44.10013 1.000 82.02520 -2 LEU B CA 1
ATOM 1322 C C . LEU B 1 1 ? -18.16258 -11.48556 -43.89922 1.000 80.99567 -2 LEU B C 1
ATOM 1323 O O . LEU B 1 1 ? -17.36164 -11.45761 -44.83334 1.000 88.48816 -2 LEU B O 1
ATOM 1329 N N . GLY B 1 2 ? -17.82465 -11.81670 -42.65989 1.000 69.58592 -1 GLY B N 1
ATOM 1330 C CA . GLY B 1 2 ? -16.48447 -12.20462 -42.29623 1.000 65.52520 -1 GLY B CA 1
ATOM 1331 C C . GLY B 1 2 ? -15.63581 -11.13731 -41.64027 1.000 58.94176 -1 GLY B C 1
ATOM 1332 O O . GLY B 1 2 ? -14.42073 -11.12408 -41.85956 1.000 69.40851 -1 GLY B O 1
ATOM 1336 N N . SER B 1 3 ? -16.22134 -10.25378 -40.83306 1.000 54.34230 0 SER B N 1
ATOM 1337 C CA . SER B 1 3 ? -15.47357 -9.18707 -40.17967 1.000 46.06753 0 SER B CA 1
ATOM 1338 C C . SER B 1 3 ? -15.60329 -9.31317 -38.66868 1.000 48.12882 0 SER B C 1
ATOM 1339 O O . SER B 1 3 ? -16.71681 -9.35641 -38.13416 1.000 46.72134 0 SER B O 1
ATOM 1347 N N . GLN B 1 4 ? -14.45952 -9.37472 -37.98737 1.000 42.52245 1 GLN B N 1
ATOM 1348 C CA . GLN B 1 4 ? -14.43152 -9.44737 -36.53435 1.000 44.67270 1 GLN B CA 1
ATOM 1349 C C . GLN B 1 4 ? -14.59073 -8.08258 -35.88041 1.000 41.55575 1 GLN B C 1
ATOM 1350 O O . GLN B 1 4 ? -14.73976 -8.01612 -34.65564 1.000 39.22259 1 GLN B O 1
ATOM 1364 N N . TYR B 1 5 ? -14.58048 -7.00540 -36.66272 1.000 35.15407 2 TYR B N 1
ATOM 1365 C CA . TYR B 1 5 ? -14.58073 -5.64858 -36.13601 1.000 32.50564 2 TYR B CA 1
ATOM 1366 C C . TYR B 1 5 ? -15.95793 -5.01705 -36.28247 1.000 36.11684 2 TYR B C 1
ATOM 1367 O O . TYR B 1 5 ? -16.63586 -5.19937 -37.29880 1.000 38.94071 2 TYR B O 1
ATOM 1385 N N . LEU B 1 6 ? -16.36300 -4.27924 -35.25208 1.000 37.21087 3 LEU B N 1
ATOM 1386 C CA . LEU B 1 6 ? -17.59892 -3.51431 -35.24092 1.000 35.48845 3 LEU B CA 1
ATOM 1387 C C . LEU B 1 6 ? -17.27241 -2.04711 -35.00404 1.000 33.79614 3 LEU B C 1
ATOM 1388 O O . LEU B 1 6 ? -16.42626 -1.72195 -34.16414 1.000 31.50837 3 LEU B O 1
ATOM 1404 N N . ASP B 1 7 ? -17.94586 -1.16720 -35.73854 1.000 32.27904 4 ASP B N 1
ATOM 1405 C CA . ASP B 1 7 ? -17.90726 0.26756 -35.48309 1.000 34.48442 4 ASP B CA 1
ATOM 1406 C C . ASP B 1 7 ? -19.19300 0.65328 -34.75869 1.000 33.91558 4 ASP B C 1
ATOM 1407 O O . ASP B 1 7 ? -20.29259 0.39875 -35.26305 1.000 40.53833 4 ASP B O 1
ATOM 1416 N N . ILE B 1 8 ? -19.05251 1.25506 -33.57888 1.000 36.95363 5 ILE B N 1
ATOM 1417 C CA . ILE B 1 8 ? -20.17538 1.58011 -32.70396 1.000 35.42236 5 ILE B CA 1
ATOM 1418 C C . ILE B 1 8 ? -20.05102 3.04164 -32.30414 1.000 37.10819 5 ILE B C 1
ATOM 1419 O O . ILE B 1 8 ? -19.10067 3.41616 -31.60636 1.000 36.06667 5 ILE B O 1
ATOM 1435 N N . VAL B 1 9 ? -21.00940 3.86101 -32.72913 1.000 30.11354 6 VAL B N 1
ATOM 1436 C CA . VAL B 1 9 ? -21.04448 5.27011 -32.35510 1.000 33.20972 6 VAL B CA 1
ATOM 1437 C C . VAL B 1 9 ? -21.88413 5.36941 -31.08671 1.000 31.51120 6 VAL B C 1
ATOM 1438 O O . VAL B 1 9 ? -23.11441 5.33030 -31.13194 1.000 31.18629 6 VAL B O 1
ATOM 1451 N N . LEU B 1 10 ? -21.21128 5.49943 -29.95015 1.000 29.79892 7 LEU B N 1
ATOM 1452 C CA . LEU B 1 10 ? -21.87270 5.59917 -28.65796 1.000 28.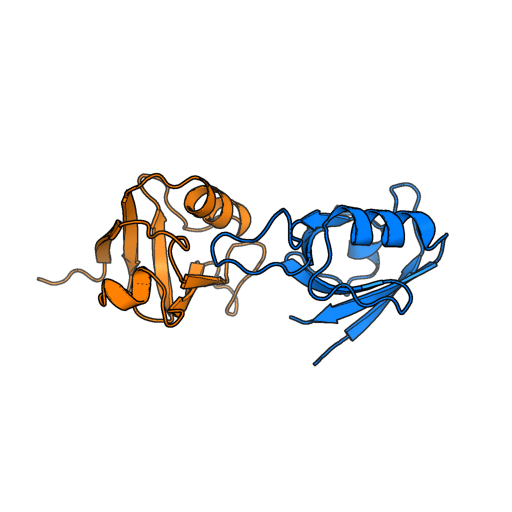78674 7 LEU B CA 1
ATOM 1453 C C . LEU B 1 10 ? -22.18476 7.05881 -28.36127 1.000 30.18138 7 LEU B C 1
ATOM 1454 O O . LEU B 1 10 ? -21.29778 7.91518 -28.42915 1.000 30.19310 7 LEU B O 1
ATOM 1470 N N . LEU B 1 11 ? -23.44285 7.34062 -28.03814 1.000 32.15553 8 LEU B N 1
ATOM 1471 C CA . LEU B 1 11 ? -23.86986 8.69929 -27.73163 1.000 37.46227 8 LEU B CA 1
ATOM 1472 C C . LEU B 1 11 ? -23.66158 8.95704 -26.24373 1.000 36.50247 8 LEU B C 1
ATOM 1473 O O . LEU B 1 11 ? -24.23200 8.26081 -25.39592 1.000 38.61467 8 LEU B O 1
ATOM 1489 N N . ARG B 1 12 ? -22.81929 9.93844 -25.93697 1.000 30.53851 9 ARG B N 1
ATOM 1490 C CA . ARG B 1 12 ? -22.57274 10.32929 -24.55874 1.000 33.77377 9 ARG B CA 1
ATOM 1491 C C . ARG B 1 12 ? -23.88540 10.63207 -23.84724 1.000 32.50897 9 ARG B C 1
ATOM 1492 O O . ARG B 1 12 ? -24.81837 11.18058 -24.43879 1.000 35.51472 9 ARG B O 1
ATOM 1513 N N . GLY B 1 13 ? -23.95276 10.25844 -22.57348 1.000 40.02607 10 GLY B N 1
ATOM 1514 C CA . GLY B 1 13 ? -25.10772 10.52589 -21.74416 1.000 37.83155 10 GLY B CA 1
ATOM 1515 C C . GLY B 1 13 ? -24.80578 11.54916 -20.66293 1.000 34.36519 10 GLY B C 1
ATOM 1516 O O . GLY B 1 13 ? -23.68158 12.01003 -20.48329 1.000 32.56575 10 GLY B O 1
ATOM 1520 N N . SER B 1 14 ? -25.86174 11.90105 -19.92710 1.000 41.15791 11 SER B N 1
ATOM 1521 C CA . SER B 1 14 ? -25.70076 12.85982 -18.84123 1.000 37.87358 11 SER B CA 1
ATOM 1522 C C . SER B 1 14 ? -24.63113 12.40560 -17.85961 1.000 38.17857 11 SER B C 1
ATOM 1523 O O . SER B 1 14 ? -23.96538 13.24003 -17.23623 1.000 40.41394 11 SER B O 1
ATOM 1531 N N . SER B 1 15 ? -24.44299 11.09200 -17.72132 1.000 35.21724 12 SER B N 1
ATOM 1532 C CA . SER B 1 15 ? -23.52471 10.51980 -16.74657 1.000 38.50651 12 SER B CA 1
ATOM 1533 C C . SER B 1 15 ? -22.26730 9.95131 -17.39500 1.000 37.26208 12 SER B C 1
ATOM 1534 O O . SER B 1 15 ? -21.56881 9.13981 -16.77883 1.000 36.83523 12 SER B O 1
ATOM 1542 N N . GLY B 1 16 ? -21.96624 10.35628 -18.62552 1.000 40.74390 13 GLY B N 1
ATOM 1543 C CA . GLY B 1 16 ? -20.76969 9.88833 -19.29465 1.000 33.15726 13 GLY B CA 1
ATOM 1544 C C . GLY B 1 16 ? -21.02992 8.73262 -20.23626 1.000 34.68426 13 GLY B C 1
ATOM 1545 O O . GLY B 1 16 ? -22.14153 8.58257 -20.75147 1.000 37.24330 13 GLY B O 1
ATOM 1549 N N . LEU B 1 17 ? -20.01103 7.90369 -20.46374 1.000 35.57391 14 LEU B N 1
ATOM 1550 C CA . LEU B 1 17 ? -20.11820 6.80489 -21.41487 1.000 30.52756 14 LEU B CA 1
ATOM 1551 C C . LEU B 1 17 ? -20.61188 5.51904 -20.77054 1.000 35.11372 14 LEU B C 1
ATOM 1552 O O . LEU B 1 17 ? -21.27216 4.71552 -21.43913 1.000 35.71947 14 LEU B O 1
ATOM 1568 N N . GLY B 1 18 ? -20.30165 5.30130 -19.49769 1.000 37.74579 15 GLY B N 1
ATOM 1569 C CA . GLY B 1 18 ? -20.89201 4.20012 -18.76286 1.000 30.47421 15 GLY B CA 1
ATOM 1570 C C . GLY B 1 18 ? -20.26622 2.84244 -18.98836 1.000 31.85709 15 GLY B C 1
ATOM 1571 O O . GLY B 1 18 ? -20.97971 1.82983 -18.99194 1.000 32.39168 15 GLY B O 1
ATOM 1575 N N . PHE B 1 19 ? -18.94954 2.78491 -19.17609 1.000 29.85155 16 PHE B N 1
ATOM 1576 C CA . PHE B 1 19 ? -18.24901 1.50904 -19.20928 1.000 33.35389 16 PHE B CA 1
ATOM 1577 C C . PHE B 1 19 ? -16.83095 1.70126 -18.69086 1.000 29.86102 16 PHE B C 1
ATOM 1578 O O . PHE B 1 19 ? -16.27292 2.80058 -18.74901 1.000 33.33065 16 PHE B O 1
ATOM 1595 N N . SER B 1 20 ? -16.26575 0.61705 -18.16657 1.000 32.99271 17 SER B N 1
ATOM 1596 C CA . SER B 1 20 ? -14.91748 0.59181 -17.62298 1.000 33.06480 17 SER B CA 1
ATOM 1597 C C . SER B 1 20 ? -14.01150 -0.25019 -18.51126 1.000 34.13580 17 SER B C 1
ATOM 1598 O O . SER B 1 20 ? -14.47041 -1.10181 -19.27803 1.000 32.62657 17 SER B O 1
ATOM 1606 N N . ILE B 1 21 ? -12.70415 -0.00960 -18.38879 1.000 35.34955 18 ILE B N 1
ATOM 1607 C CA . ILE B 1 21 ? -11.71385 -0.66426 -19.23088 1.000 35.31156 18 ILE B CA 1
ATOM 1608 C C . ILE B 1 21 ? -10.51512 -1.09665 -18.39907 1.000 35.75821 18 ILE B C 1
ATOM 1609 O O . ILE B 1 21 ? -10.29551 -0.62843 -17.28030 1.000 34.38135 18 ILE B O 1
ATOM 1625 N N . ALA B 1 22 ? -9.72968 -1.99846 -18.98161 1.000 36.74055 19 ALA B N 1
ATOM 1626 C CA . ALA B 1 22 ? -8.45859 -2.42871 -18.42320 1.000 36.58119 19 ALA B CA 1
ATOM 1627 C C . ALA B 1 22 ? -7.56732 -2.85151 -19.58015 1.000 38.62343 19 ALA B C 1
ATOM 1628 O O . ALA B 1 22 ? -8.05711 -3.27476 -20.63086 1.000 36.87964 19 ALA B O 1
ATOM 1635 N N . GLY B 1 23 ? -6.26300 -2.72960 -19.38576 1.000 35.99130 20 GLY B N 1
ATOM 1636 C CA . GLY B 1 23 ? -5.29306 -3.17178 -20.36451 1.000 37.84483 20 GLY B CA 1
ATOM 1637 C C . GLY B 1 23 ? -4.36114 -2.05424 -20.79225 1.000 38.92838 20 GLY B C 1
ATOM 1638 O O . GLY B 1 23 ? -4.41224 -0.93213 -20.29475 1.000 39.45863 20 GLY B O 1
ATOM 1642 N N . GLY B 1 24 ? -3.50810 -2.39472 -21.74836 1.000 37.84339 21 GLY B N 1
ATOM 1643 C CA . GLY B 1 24 ? -2.45977 -1.51380 -22.22124 1.000 40.50023 21 GLY B CA 1
ATOM 1644 C C . GLY B 1 24 ? -1.08719 -2.13944 -22.05671 1.000 41.73701 21 GLY B C 1
ATOM 1645 O O . GLY B 1 24 ? -0.90435 -3.16023 -21.39591 1.000 40.45380 21 GLY B O 1
ATOM 1649 N N . THR B 1 25 ? -0.10671 -1.48672 -22.68576 1.000 38.44805 22 THR B N 1
ATOM 1650 C CA . THR B 1 25 ? 1.26036 -1.99218 -22.62939 1.000 39.19635 22 THR B CA 1
ATOM 1651 C C . THR B 1 25 ? 1.84314 -1.88766 -21.22515 1.000 41.01128 22 THR B C 1
ATOM 1652 O O . THR B 1 25 ? 2.65908 -2.72854 -20.83121 1.000 44.14933 22 THR B O 1
ATOM 1663 N N . ASP B 1 26 ? 1.44235 -0.87504 -20.46015 1.000 37.52418 23 ASP B N 1
ATOM 1664 C CA . ASP B 1 26 ? 1.90776 -0.70286 -19.09205 1.000 41.58603 23 ASP B CA 1
ATOM 1665 C C . ASP B 1 26 ? 0.95513 -1.30529 -18.06877 1.000 39.53349 23 ASP B C 1
ATOM 1666 O O . ASP B 1 26 ? 1.19541 -1.16803 -16.86582 1.000 43.05773 23 ASP B O 1
ATOM 1675 N N . ASN B 1 27 ? -0.11469 -1.97027 -18.51596 1.000 41.33178 24 ASN B N 1
ATOM 1676 C CA . ASN B 1 27 ? -1.14161 -2.52803 -17.64042 1.000 41.61322 24 ASN B CA 1
ATOM 1677 C C . ASN B 1 27 ? -1.76972 -3.76922 -18.27393 1.000 41.92564 24 ASN B C 1
ATOM 1678 O O . ASN B 1 27 ? -2.99451 -3.83169 -18.42633 1.000 38.35664 24 ASN B O 1
ATOM 1689 N N . PRO B 1 28 ? -0.97341 -4.77011 -18.65569 1.000 42.41421 25 PRO B N 1
ATOM 1690 C CA . PRO B 1 28 ? -1.52602 -5.91476 -19.39320 1.000 42.21844 25 PRO B CA 1
ATOM 1691 C C . PRO B 1 28 ? -2.59768 -6.62094 -18.57961 1.000 42.36942 25 PRO B C 1
ATOM 1692 O O . PRO B 1 28 ? -2.38634 -6.97922 -17.41933 1.000 45.82983 25 PRO B O 1
ATOM 1703 N N . HIS B 1 29 ? -3.76657 -6.79567 -19.19227 1.000 46.79924 26 HIS B N 1
ATOM 1704 C CA . HIS B 1 29 ? -4.84888 -7.52161 -18.54443 1.000 48.38302 26 HIS B CA 1
ATOM 1705 C C . HIS B 1 29 ? -4.66721 -9.02961 -18.62411 1.000 48.16193 26 HIS B C 1
ATOM 1706 O O . HIS B 1 29 ? -5.26028 -9.75323 -17.81768 1.000 45.65552 26 HIS B O 1
ATOM 1720 N N . PHE B 1 30 ? -3.88090 -9.51490 -19.58300 1.000 46.41519 27 PHE B N 1
ATOM 1721 C CA . PHE B 1 30 ? -3.56531 -10.92923 -19.70023 1.000 46.08017 27 PHE B CA 1
ATOM 1722 C C . PHE B 1 30 ? -2.08742 -11.07209 -20.03490 1.000 48.49376 27 PHE B C 1
ATOM 1723 O O . PHE B 1 30 ? -1.41477 -10.10625 -20.40509 1.000 46.15748 27 PHE B O 1
ATOM 1740 N N . ASP B 1 31 ? -1.59015 -12.29962 -19.92136 1.000 49.78750 28 ASP B N 1
ATOM 1741 C CA . ASP B 1 31 ? -0.17461 -12.56021 -20.14345 1.000 53.94628 28 ASP B CA 1
ATOM 1742 C C . ASP B 1 31 ? 0.22044 -12.18843 -21.56583 1.000 54.58462 28 ASP B C 1
ATOM 1743 O O . ASP B 1 31 ? -0.36489 -12.68375 -22.53367 1.000 55.41679 28 ASP B O 1
ATOM 1752 N N . ASN B 1 32 ? 1.22041 -11.31796 -21.68973 1.000 55.89482 29 ASN B N 1
ATOM 1753 C CA . ASN B 1 32 ? 1.75790 -10.89995 -22.98075 1.000 53.73986 29 ASN B CA 1
ATOM 1754 C C . ASN B 1 32 ? 0.69653 -10.25384 -23.86810 1.000 52.76770 29 ASN B C 1
ATOM 1755 O O . ASN B 1 32 ? 0.85536 -10.20202 -25.09223 1.000 60.00510 29 ASN B O 1
ATOM 1766 N N . ASP B 1 33 ? -0.38636 -9.75166 -23.27463 1.000 45.41915 30 ASP B N 1
ATOM 1767 C CA . ASP B 1 33 ? -1.51742 -9.20033 -24.01755 1.000 42.76855 30 ASP B CA 1
ATOM 1768 C C . ASP B 1 33 ? -1.73840 -7.75475 -23.59695 1.000 44.90536 30 ASP B C 1
ATOM 1769 O O . ASP B 1 33 ? -2.11868 -7.48819 -22.45182 1.000 39.93127 30 ASP B O 1
ATOM 1778 N N . THR B 1 34 ? -1.53367 -6.83030 -24.53250 1.000 42.95564 31 THR B N 1
ATOM 1779 C CA . THR B 1 34 ? -1.62049 -5.40459 -24.25923 1.000 39.45663 31 THR B CA 1
ATOM 1780 C C . THR B 1 34 ? -2.91881 -4.78470 -24.76030 1.000 40.19740 31 THR B C 1
ATOM 1781 O O . THR B 1 34 ? -3.03892 -3.55541 -24.77699 1.000 37.02391 31 THR B O 1
ATOM 1787 N N . SER B 1 35 ? -3.89177 -5.60115 -25.15715 1.000 36.71361 32 SER B N 1
ATOM 1788 C CA . SER B 1 35 ? -5.15190 -5.07914 -25.66067 1.000 35.59885 32 SER B CA 1
ATOM 1789 C C . SER B 1 35 ? -5.93838 -4.38419 -24.55137 1.000 40.40975 32 SER B C 1
ATOM 1790 O O . SER B 1 35 ? -5.78372 -4.67252 -23.36108 1.000 34.54156 32 SER B O 1
ATOM 1798 N N . ILE B 1 36 ? -6.80138 -3.46071 -24.96365 1.000 36.57660 33 ILE B N 1
ATOM 1799 C CA . ILE B 1 36 ? -7.69111 -2.74157 -24.05926 1.000 36.12256 33 ILE B CA 1
ATOM 1800 C C . ILE B 1 36 ? -9.03355 -3.46013 -24.06816 1.000 32.36033 33 ILE B C 1
ATOM 1801 O O . ILE B 1 36 ? -9.66449 -3.59531 -25.12327 1.000 34.29115 33 ILE B O 1
ATOM 1817 N N . TYR B 1 37 ? -9.47729 -3.91533 -22.90098 1.000 32.70775 34 TYR B N 1
ATOM 1818 C CA . TYR B 1 37 ? -10.70844 -4.68208 -22.77439 1.000 34.97990 34 TYR B CA 1
ATOM 1819 C C . TYR B 1 37 ? -11.75837 -3.87673 -22.02074 1.000 34.94372 34 TYR B C 1
ATOM 1820 O O . TYR B 1 37 ? -11.43148 -3.12026 -21.10196 1.000 35.40371 34 TYR B O 1
ATOM 1838 N N . ILE B 1 38 ? -13.01771 -4.03582 -22.41890 1.000 34.09103 35 ILE B N 1
ATOM 1839 C CA . ILE B 1 38 ? -14.13521 -3.47010 -21.66915 1.000 34.71727 35 ILE B CA 1
ATOM 1840 C C . ILE B 1 38 ? -14.43858 -4.41347 -20.51234 1.000 36.37608 35 ILE B C 1
ATOM 1841 O O . ILE B 1 38 ? -14.79998 -5.57526 -20.72455 1.000 35.25085 35 ILE B O 1
ATOM 1857 N N . THR B 1 39 ? -14.28865 -3.91815 -19.28648 1.000 34.21424 36 THR B N 1
ATOM 1858 C CA . THR B 1 39 ? -14.45607 -4.75088 -18.10472 1.000 43.88305 36 THR B CA 1
ATOM 1859 C C . THR B 1 39 ? -15.84465 -4.65800 -17.48816 1.000 40.97637 36 THR B C 1
ATOM 1860 O O . THR B 1 39 ? -16.24413 -5.58027 -16.76844 1.000 42.84405 36 THR B O 1
ATOM 1871 N N . LYS B 1 40 ? -16.59312 -3.58951 -17.75764 1.000 42.62201 37 LYS B N 1
ATOM 1872 C CA . LYS B 1 40 ? -17.93237 -3.44806 -17.20292 1.000 38.78669 37 LYS B CA 1
ATOM 1873 C C . LYS B 1 40 ? -18.77278 -2.54750 -18.09470 1.000 34.62881 37 LYS B C 1
ATOM 1874 O O . LYS B 1 40 ? -18.30880 -1.48662 -18.52100 1.000 39.80775 37 LYS B O 1
ATOM 1893 N N . VAL B 1 41 ? -19.99464 -2.98835 -18.38648 1.000 35.40705 38 VAL B N 1
ATOM 1894 C CA . VAL B 1 41 ? -21.02739 -2.15444 -18.99423 1.000 35.02010 38 VAL B CA 1
ATOM 1895 C C . VAL B 1 41 ? -21.94130 -1.74417 -17.84456 1.000 41.35225 38 VAL B C 1
ATOM 1896 O O . VAL B 1 41 ? -22.79335 -2.52137 -17.40540 1.000 37.49230 38 VAL B O 1
ATOM 1909 N N . ILE B 1 42 ? -21.76721 -0.52512 -17.35818 1.000 36.81560 39 ILE B N 1
ATOM 1910 C CA . ILE B 1 42 ? -22.28255 -0.15867 -16.03408 1.000 36.73502 39 ILE B CA 1
ATOM 1911 C C . ILE B 1 42 ? -23.78093 0.06700 -16.12491 1.000 38.16176 39 ILE B C 1
ATOM 1912 O O . ILE B 1 42 ? -24.23935 0.81778 -17.00473 1.000 33.04515 39 ILE B O 1
ATOM 1928 N N . PRO B 1 43 ? -24.58630 -0.54024 -15.24617 1.000 40.45135 40 PRO B N 1
ATOM 1929 C CA . PRO B 1 43 ? -26.02769 -0.26994 -15.26456 1.000 41.98173 40 PRO B CA 1
ATOM 1930 C C . PRO B 1 43 ? -26.31398 1.21751 -15.11922 1.000 34.57545 40 PRO B C 1
ATOM 1931 O O . PR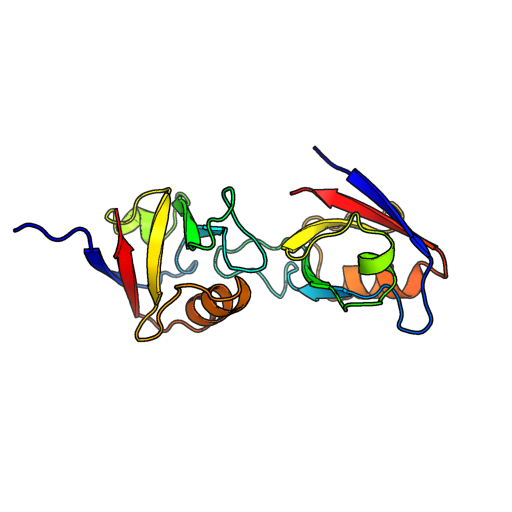O B 1 43 ? -25.59712 1.94928 -14.43280 1.000 31.74474 40 PRO B O 1
ATOM 1942 N N . GLY B 1 44 ? -27.37995 1.66114 -15.78421 1.000 36.98545 41 GLY B N 1
ATOM 1943 C CA . GLY B 1 44 ? -27.75927 3.05533 -15.78473 1.000 30.46907 41 GLY B CA 1
ATOM 1944 C C . GLY B 1 44 ? -26.98337 3.92422 -16.74561 1.000 37.27894 41 GLY B C 1
ATOM 1945 O O . GLY B 1 44 ? -27.35985 5.08716 -16.94681 1.000 38.97348 41 GLY B O 1
ATOM 1949 N N . GLY B 1 45 ? -25.91834 3.40117 -17.35473 1.000 31.53256 42 GLY B N 1
ATOM 1950 C CA . GLY B 1 45 ? -25.05748 4.19264 -18.20390 1.000 30.98251 42 GLY B CA 1
ATOM 1951 C C . GLY B 1 45 ? -25.47644 4.16490 -19.66151 1.000 33.60800 42 GLY B C 1
ATOM 1952 O O . GLY B 1 45 ? -26.41919 3.48450 -20.06379 1.000 32.74779 42 GLY B O 1
ATOM 1956 N N . ALA B 1 46 ? -24.73208 4.92718 -20.46682 1.000 27.39464 43 ALA B N 1
ATOM 1957 C CA . ALA B 1 46 ? -25.07483 5.07923 -21.87626 1.000 35.62689 43 ALA B CA 1
ATOM 1958 C C . ALA B 1 46 ? -24.74218 3.82266 -22.67098 1.000 30.20972 43 ALA B C 1
ATOM 1959 O O . ALA B 1 46 ? -25.49084 3.44182 -23.57793 1.000 36.65498 43 ALA B O 1
ATOM 1966 N N . ALA B 1 47 ? -23.62534 3.16389 -22.35080 1.000 31.46862 44 ALA B N 1
ATOM 1967 C CA . ALA B 1 47 ? -23.27830 1.93415 -23.05598 1.000 33.88879 44 ALA B CA 1
ATOM 1968 C C . ALA B 1 47 ? -24.35245 0.87013 -22.86272 1.000 34.45535 44 ALA B C 1
ATOM 1969 O O . ALA B 1 47 ? -24.67532 0.12865 -23.79777 1.000 32.82307 44 ALA B O 1
ATOM 1976 N N . GLU B 1 48 ? -24.92792 0.78481 -21.66009 1.000 31.69040 45 GLU B N 1
ATOM 1977 C CA . GLU B 1 48 ? -26.01786 -0.16114 -21.43808 1.000 37.45552 45 GLU B CA 1
ATOM 1978 C C . GLU B 1 48 ? -27.24770 0.23265 -22.24630 1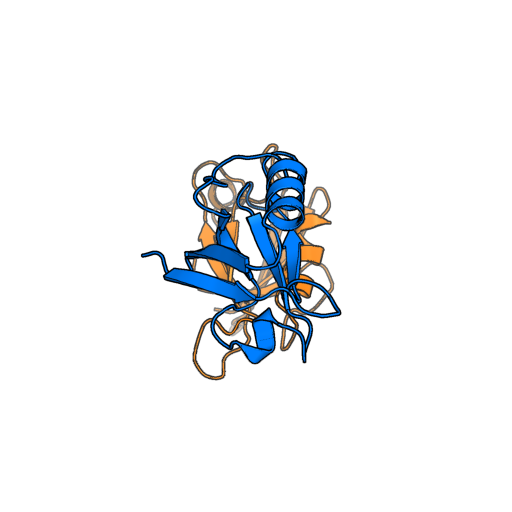.000 32.60650 45 GLU B C 1
ATOM 1979 O O . GLU B 1 48 ? -27.83652 -0.59868 -22.94701 1.000 36.19407 45 GLU B O 1
ATOM 1991 N N . ALA B 1 49 ? -27.65690 1.50068 -22.14815 1.000 38.34917 46 ALA B N 1
ATOM 1992 C CA . ALA B 1 49 ? -28.83793 1.95686 -22.87277 1.000 37.92007 46 ALA B CA 1
ATOM 1993 C C . ALA B 1 49 ? -28.69640 1.69767 -24.36570 1.000 31.48844 46 ALA B C 1
ATOM 1994 O O . ALA B 1 49 ? -29.65951 1.29466 -25.02887 1.000 37.89133 46 ALA B O 1
ATOM 2001 N N . ASP B 1 50 ? -27.49816 1.91765 -24.90951 1.000 37.66530 47 ASP B N 1
ATOM 2002 C CA . ASP B 1 50 ? -27.25541 1.64115 -26.32158 1.000 34.60945 47 ASP B CA 1
ATOM 2003 C C . ASP B 1 50 ? -27.44881 0.16023 -26.62388 1.000 39.09530 47 ASP B C 1
ATOM 2004 O O . ASP B 1 50 ? -28.10075 -0.20722 -27.60878 1.000 45.71280 47 ASP B O 1
ATOM 2013 N N . GLY B 1 51 ? -26.88024 -0.70687 -25.78662 1.000 36.06606 48 GLY B N 1
ATOM 2014 C CA . GLY B 1 51 ? -27.14051 -2.12865 -25.84436 1.000 38.77864 48 GLY B CA 1
ATOM 2015 C C . GLY B 1 51 ? -26.26589 -2.92412 -26.78672 1.000 38.64134 48 GLY B C 1
ATOM 2016 O O . GLY B 1 51 ? -26.48315 -4.13453 -26.92749 1.000 40.07137 48 GLY B O 1
ATOM 2020 N N . ARG B 1 52 ? -25.28579 -2.29785 -27.43460 1.000 38.04181 49 ARG B N 1
ATOM 2021 C CA . ARG B 1 52 ? -24.44105 -2.99501 -28.39773 1.000 39.86612 49 ARG B CA 1
ATOM 2022 C C . ARG B 1 52 ? -23.10380 -3.42872 -27.81518 1.000 34.79421 49 ARG B C 1
ATOM 2023 O O . ARG B 1 52 ? -22.60228 -4.49924 -28.16782 1.000 38.59494 49 ARG B O 1
ATOM 2044 N N . LEU B 1 53 ? -22.50975 -2.62798 -26.93561 1.000 35.08980 50 LEU B N 1
ATOM 2045 C CA . LEU B 1 53 ? -21.22191 -2.98936 -26.36271 1.000 33.07161 50 LEU B CA 1
ATOM 2046 C C . LEU B 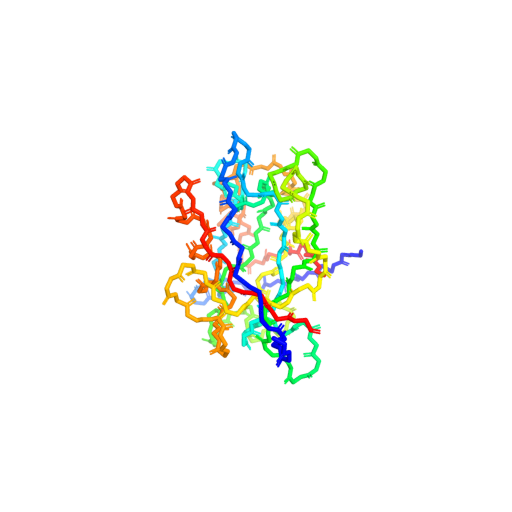1 53 ? -21.38370 -4.12749 -25.36631 1.000 37.45868 50 LEU B C 1
ATOM 2047 O O . LEU B 1 53 ? -22.36155 -4.18493 -24.61625 1.000 34.20150 50 LEU B O 1
ATOM 2063 N N . LYS B 1 54 ? -20.40682 -5.03138 -25.36193 1.000 37.19998 51 LYS B N 1
ATOM 2064 C CA . LYS B 1 54 ? -20.38653 -6.16704 -24.45591 1.000 37.37116 51 LYS B CA 1
ATOM 2065 C C . LYS B 1 54 ? -19.07824 -6.19290 -23.68020 1.000 36.89768 51 LYS B C 1
ATOM 2066 O O . LYS B 1 54 ? -18.05532 -5.66276 -24.12077 1.000 35.66238 51 LYS B O 1
ATOM 2085 N N . VAL B 1 55 ? -19.11828 -6.84711 -22.51898 1.000 40.39421 52 VAL B N 1
ATOM 2086 C CA . VAL B 1 55 ? -17.93775 -6.90658 -21.67153 1.000 39.34533 52 VAL B CA 1
ATOM 2087 C C . VAL B 1 55 ? -16.86788 -7.76528 -22.33706 1.000 41.17463 52 VAL B C 1
ATOM 2088 O O . VAL B 1 55 ? -17.15764 -8.76048 -23.01712 1.000 39.99063 52 VAL B O 1
ATOM 2101 N N . TYR B 1 56 ? -15.61315 -7.36788 -22.13284 1.000 40.18204 53 TYR B N 1
ATOM 2102 C CA . TYR B 1 56 ? -14.43531 -7.98080 -22.74418 1.000 40.57786 53 TYR B CA 1
ATOM 2103 C C . TYR B 1 56 ? -14.43612 -7.85556 -24.26377 1.000 38.02060 53 TYR B C 1
ATOM 2104 O O . TYR B 1 56 ? -13.76254 -8.62279 -24.95808 1.000 38.88181 53 TYR B O 1
ATOM 2122 N N . ASP B 1 57 ? -15.16600 -6.87816 -24.79531 1.000 36.50065 54 ASP B N 1
ATOM 2123 C CA . ASP B 1 57 ? -14.85115 -6.36930 -26.12142 1.000 36.06409 54 ASP B CA 1
ATOM 2124 C C . ASP B 1 57 ? -13.47115 -5.72391 -26.08237 1.000 34.51745 54 ASP B C 1
ATOM 2125 O O . ASP B 1 57 ? -13.09987 -5.07820 -25.09835 1.000 34.01634 54 ASP B O 1
ATOM 2134 N N . THR B 1 58 ? -12.70306 -5.91017 -27.14848 1.000 34.45628 55 THR B N 1
ATOM 2135 C CA . THR B 1 58 ? -11.39546 -5.27906 -27.27345 1.000 35.42015 55 THR B CA 1
ATOM 2136 C C . THR B 1 58 ? -11.56926 -3.93171 -27.96636 1.000 31.85919 55 THR B C 1
ATOM 2137 O O . THR B 1 58 ? -12.12245 -3.86631 -29.06842 1.000 31.54011 55 THR B O 1
ATOM 2143 N N . ILE B 1 59 ? -11.11869 -2.86188 -27.31736 1.000 30.87277 56 ILE B N 1
ATOM 2144 C CA . ILE B 1 59 ? -11.20823 -1.52324 -27.89429 1.000 29.34056 56 ILE B CA 1
ATOM 2145 C C . ILE B 1 59 ? -10.06271 -1.36913 -28.88896 1.000 33.97789 56 ILE B C 1
ATOM 2146 O O . ILE B 1 59 ? -8.89525 -1.28664 -28.50052 1.000 31.82977 56 ILE B O 1
ATOM 2162 N N . VAL B 1 60 ? -10.39800 -1.33542 -30.17560 1.000 28.72572 57 VAL B N 1
ATOM 2163 C CA . VAL B 1 60 ? -9.38966 -1.22086 -31.22355 1.000 29.34390 57 VAL B CA 1
ATOM 2164 C C . VAL B 1 60 ? -9.10686 0.23660 -31.56240 1.000 27.19645 57 VAL B C 1
ATOM 2165 O O . VAL B 1 60 ? -7.96698 0.60007 -31.86154 1.000 26.98040 57 VAL B O 1
ATOM 2173 N N . ALA B 1 61 ? -10.12043 1.09556 -31.51847 1.000 27.70180 58 ALA B N 1
ATOM 2174 C CA . ALA B 1 61 ? -9.93628 2.49451 -31.86936 1.000 26.49129 58 ALA B CA 1
ATOM 2175 C C . ALA B 1 61 ? -10.99407 3.33283 -31.17390 1.000 26.10528 58 ALA B C 1
ATOM 2176 O O . ALA B 1 61 ? -12.13549 2.89388 -31.01037 1.000 29.11180 58 ALA B O 1
ATOM 2183 N N . VAL B 1 62 ? -10.60259 4.53554 -30.76183 1.000 26.98718 59 VAL B N 1
ATOM 2184 C CA . VAL B 1 62 ? -11.50484 5.52201 -30.17628 1.000 28.75375 59 VAL B CA 1
ATOM 2185 C C . VAL B 1 62 ? -11.47905 6.73018 -31.09935 1.000 26.46045 59 VAL B C 1
ATOM 2186 O O . VAL B 1 62 ? -10.44101 7.39174 -31.23586 1.000 22.75520 59 VAL B O 1
ATOM 2199 N N . ASP B 1 63 ? -12.61307 7.01584 -31.73971 1.000 23.85983 60 ASP B N 1
ATOM 2200 C CA . ASP B 1 63 ? -12.66360 8.01183 -32.80427 1.000 29.33042 60 ASP B CA 1
ATOM 2201 C C . ASP B 1 63 ? -11.66138 7.62672 -33.88834 1.000 27.67356 60 ASP B C 1
ATOM 2202 O O . ASP B 1 63 ? -11.85083 6.61188 -34.56544 1.000 34.86470 60 ASP B O 1
ATOM 2211 N N . ASP B 1 64 ? -10.59078 8.39756 -34.06559 1.000 27.19523 61 ASP B N 1
ATOM 2212 C CA . ASP B 1 64 ? -9.63790 8.12374 -35.13448 1.000 38.80178 61 ASP B CA 1
ATOM 2213 C C . ASP B 1 64 ? -8.29165 7.61574 -34.62859 1.000 31.54534 61 ASP B C 1
ATOM 2214 O O . ASP B 1 64 ? -7.32597 7.58996 -35.39896 1.000 35.38959 61 ASP B O 1
ATOM 2223 N N . GLN B 1 65 ? -8.20319 7.19255 -33.36801 1.000 27.74192 62 GLN B N 1
ATOM 2224 C CA . GLN B 1 65 ? -6.93344 6.82610 -32.74960 1.000 31.14359 62 GLN B CA 1
ATOM 2225 C C . GLN B 1 65 ? -6.94123 5.34962 -32.38237 1.000 27.11398 62 GLN B C 1
ATOM 2226 O O . GLN B 1 65 ? -7.75469 4.91302 -31.56135 1.000 24.31540 62 GLN B O 1
ATOM 2240 N N . LEU B 1 66 ? -6.02167 4.59220 -32.97361 1.000 28.56410 63 LEU B N 1
ATOM 2241 C CA . LEU B 1 66 ? -5.89580 3.17654 -32.66304 1.000 29.99522 63 LEU B CA 1
ATOM 2242 C C . LEU B 1 66 ? -5.36106 2.97961 -31.24871 1.000 30.05107 63 LEU B C 1
ATOM 2243 O O . LEU B 1 66 ? -4.56672 3.77591 -30.74040 1.000 32.47144 63 LEU B O 1
ATOM 2259 N N . MET B 1 67 ? -5.79793 1.89338 -30.61875 1.000 31.18927 64 MET B N 1
ATOM 2260 C CA . MET B 1 67 ? -5.46984 1.58121 -29.23423 1.000 32.64476 64 MET B CA 1
ATOM 2261 C C . MET B 1 67 ? -4.72951 0.25205 -29.13755 1.000 36.36475 64 MET B C 1
ATOM 2262 O O . MET B 1 67 ? -4.89771 -0.51099 -28.18296 1.000 37.11611 64 MET B O 1
ATOM 2276 N N . GLU B 1 68 ? -3.89294 -0.03517 -30.13021 1.000 36.30688 65 GLU B N 1
ATOM 2277 C CA . GLU B 1 68 ? -3.11408 -1.26594 -30.17628 1.000 32.89677 65 GLU B CA 1
ATOM 2278 C C . GLU B 1 68 ? -1.67129 -0.95921 -29.79400 1.000 34.82256 65 GLU B C 1
ATOM 2279 O O . GLU B 1 68 ? -1.03388 -0.09272 -30.40285 1.000 40.46717 65 GLU B O 1
ATOM 2291 N N . ASP B 1 69 ? -1.16202 -1.66826 -28.78831 1.000 36.59318 66 ASP B N 1
ATOM 2292 C CA . ASP B 1 69 ? 0.19582 -1.45726 -28.28880 1.000 39.24144 66 ASP B CA 1
ATOM 2293 C C . ASP B 1 69 ? 0.38218 -0.01621 -27.81031 1.000 35.23464 66 ASP B C 1
ATOM 2294 O O . ASP B 1 69 ? 1.37440 0.64531 -28.12294 1.000 36.86561 66 ASP B O 1
ATOM 2303 N N . VAL B 1 70 ? -0.59154 0.46879 -27.03809 1.000 35.06597 67 VAL B N 1
ATOM 2304 C CA . VAL B 1 70 ? -0.54018 1.79871 -26.44718 1.000 33.98336 67 VAL B CA 1
ATOM 2305 C C . VAL B 1 70 ? -0.59310 1.66861 -24.92978 1.000 38.53674 67 VAL B C 1
ATOM 2306 O O . VAL B 1 70 ? -1.00466 0.64405 -24.38090 1.000 34.10744 67 VAL B O 1
ATOM 2319 N N . ALA B 1 71 ? -0.17682 2.73330 -24.25025 1.000 37.87015 68 ALA B N 1
ATOM 2320 C CA . ALA B 1 71 ? -0.31406 2.78055 -22.80311 1.000 42.86895 68 ALA B CA 1
ATOM 2321 C C . ALA B 1 71 ? -1.77963 2.95872 -22.42327 1.000 40.71130 68 ALA B C 1
ATOM 2322 O O . ALA B 1 71 ? -2.58160 3.51459 -23.17993 1.000 33.12755 68 ALA B O 1
ATOM 2329 N N . HIS B 1 72 ? -2.12379 2.46675 -21.23208 1.000 36.31258 69 HIS B N 1
ATOM 2330 C CA . HIS B 1 72 ? -3.49929 2.55851 -20.75408 1.000 34.28231 69 HIS B CA 1
ATOM 2331 C C . HIS B 1 72 ? -3.98786 4.00078 -20.76186 1.000 41.44170 69 HIS B C 1
ATOM 2332 O O . HIS B 1 72 ? -5.15673 4.26691 -21.06576 1.000 38.03523 69 HIS B O 1
ATOM 2346 N N . GLN B 1 73 ? -3.10203 4.94815 -20.44455 1.000 41.10256 70 GLN B N 1
ATOM 2347 C CA . GLN B 1 73 ? -3.50581 6.34868 -20.38242 1.000 41.64251 70 GLN B CA 1
ATOM 2348 C C . GLN B 1 73 ? -3.93960 6.86120 -21.74802 1.000 39.49275 70 GLN B C 1
ATOM 2349 O O . GLN B 1 73 ? -4.84746 7.69584 -21.84686 1.000 42.27601 70 GLN B O 1
ATOM 2363 N N . VAL B 1 74 ? -3.28740 6.38559 -22.81173 1.000 39.48028 71 VAL B N 1
ATOM 2364 C CA . VAL B 1 74 ? -3.63409 6.82101 -24.16153 1.000 39.80129 71 VAL B CA 1
ATOM 2365 C C . VAL B 1 74 ? -5.12480 6.64017 -24.41037 1.000 37.39331 71 VAL B C 1
ATOM 2366 O O . VAL B 1 74 ? -5.79067 7.52249 -24.96665 1.000 35.48457 71 VAL B O 1
ATOM 2374 N N . CYS B 1 75 ? -5.67416 5.49604 -23.99782 1.000 32.91348 72 CYS B N 1
ATOM 2375 C CA . CYS B 1 75 ? -7.07935 5.21038 -24.26629 1.000 37.52594 72 CYS B CA 1
ATOM 2376 C C . CYS B 1 75 ? -7.98931 5.92470 -23.27575 1.000 35.74023 72 CYS B C 1
ATOM 2377 O O . CYS B 1 75 ? -9.08148 6.37213 -23.64259 1.000 31.64204 72 CYS B O 1
ATOM 2385 N N . VAL B 1 76 ? -7.55782 6.04251 -22.01959 1.000 38.61925 73 VAL B N 1
ATOM 2386 C CA . VAL B 1 76 ? -8.30778 6.83685 -21.05114 1.000 33.01716 73 VAL B CA 1
ATOM 2387 C C . VAL B 1 76 ? -8.42939 8.27634 -21.53698 1.000 35.71943 73 VAL B C 1
ATOM 2388 O O . VAL B 1 76 ? -9.51761 8.86274 -21.53278 1.000 38.96539 73 VAL B O 1
ATOM 2401 N N . ASP B 1 77 ? -7.31240 8.86438 -21.97150 1.000 39.73742 74 ASP B N 1
ATOM 2402 C CA . ASP B 1 77 ? -7.34624 10.24466 -22.44374 1.000 39.16878 74 ASP B CA 1
ATOM 2403 C C . ASP B 1 77 ? -8.32169 10.40593 -23.60338 1.000 42.90282 74 ASP B C 1
ATOM 2404 O O . ASP B 1 77 ? -9.06765 11.39042 -23.66646 1.000 43.30544 74 ASP B O 1
ATOM 2413 N N . ALA B 1 78 ? -8.33408 9.44933 -24.53183 1.000 34.11568 75 ALA B N 1
ATOM 2414 C CA . ALA B 1 78 ? -9.22523 9.56501 -25.67971 1.000 32.12020 75 ALA B CA 1
ATOM 2415 C C . ALA B 1 78 ? -10.68563 9.46104 -25.26179 1.000 34.72923 75 ALA B C 1
ATOM 2416 O O . ALA B 1 78 ? -11.54757 10.13496 -25.83435 1.000 37.07489 75 ALA B O 1
ATOM 2423 N N . LEU B 1 79 ? -10.98393 8.63283 -24.25678 1.000 32.06618 76 LEU B N 1
ATOM 2424 C CA . LEU B 1 79 ? -12.36419 8.47449 -23.81235 1.000 34.30945 76 LEU B CA 1
ATOM 2425 C C . LEU B 1 79 ? -12.82928 9.66011 -22.97391 1.000 40.59539 76 LEU B C 1
ATOM 2426 O O . LEU B 1 79 ? -13.97659 10.10198 -23.10287 1.000 38.96408 76 LEU B O 1
ATOM 2442 N N . LYS B 1 80 ? -11.95989 10.18532 -22.10861 1.000 38.69281 77 LYS B N 1
ATOM 2443 C CA . LYS B 1 80 ? -12.35777 11.30169 -21.25803 1.000 40.92975 77 LYS B CA 1
ATOM 2444 C C . LYS B 1 80 ? -12.59063 12.56840 -22.07116 1.000 42.77997 77 LYS B C 1
ATOM 2445 O O . LYS B 1 80 ? -13.42831 13.39908 -21.69959 1.000 41.03693 77 LYS B O 1
ATOM 2464 N N . SER B 1 81 ? -11.86013 12.73522 -23.17027 1.000 39.63806 78 SER B N 1
ATOM 2465 C CA . SER B 1 81 ? -11.96946 13.90784 -24.02448 1.000 46.43026 78 SER B CA 1
ATOM 2466 C C . SER B 1 81 ? -12.96368 13.71647 -25.16433 1.000 47.08782 78 SER B C 1
ATOM 2467 O O . SER B 1 81 ? -12.98203 14.52503 -26.09857 1.000 44.63097 78 SER B O 1
ATOM 2475 N N . ALA B 1 82 ? -13.78885 12.67603 -25.10761 1.000 38.97610 79 ALA B N 1
ATOM 2476 C CA . ALA B 1 82 ? -14.74231 12.41852 -26.17555 1.000 42.31317 79 ALA B CA 1
ATOM 2477 C C . ALA B 1 82 ? -15.82055 13.49692 -26.21580 1.000 38.52062 79 ALA B C 1
ATOM 2478 O O . ALA B 1 82 ? -16.15835 14.11346 -25.20182 1.000 40.52150 79 ALA B O 1
ATOM 2485 N N . GLY B 1 83 ? -16.35925 13.72473 -27.40828 1.000 39.89226 80 GLY B N 1
ATOM 2486 C CA . GLY B 1 83 ? -17.43299 14.67612 -27.58943 1.000 40.50286 80 GLY B CA 1
ATOM 2487 C C . GLY B 1 83 ? -18.77784 14.06965 -27.24959 1.000 37.87657 80 GLY B C 1
ATOM 2488 O O . GLY B 1 83 ? -18.88719 13.09457 -26.50177 1.000 29.86336 80 GLY B O 1
ATOM 2492 N N . SER B 1 84 ? -19.82435 14.67037 -27.81741 1.000 34.57346 81 SER B N 1
ATOM 2493 C CA . SER B 1 84 ? -21.17214 14.15467 -27.61189 1.000 38.75148 81 SER B CA 1
ATOM 2494 C C . SER B 1 84 ? -21.34011 12.77109 -28.22584 1.000 39.98877 81 SER B C 1
ATOM 2495 O O . SER B 1 84 ? -22.17599 11.98691 -27.76288 1.000 38.62415 81 SER B O 1
ATOM 2503 N N . GLU B 1 85 ? -20.57338 12.46249 -29.26876 1.000 34.91989 82 GLU B N 1
ATOM 2504 C CA . GLU B 1 85 ? -20.54930 11.14378 -29.88270 1.000 38.93527 82 GLU B CA 1
ATOM 2505 C C . GLU B 1 85 ? -19.11777 10.62838 -29.87957 1.000 36.66024 82 GLU B C 1
ATOM 2506 O O . GLU B 1 85 ? -18.18452 11.36948 -30.20516 1.000 39.12281 82 GLU B O 1
ATOM 2518 N N . VAL B 1 86 ? -18.94351 9.36214 -29.51506 1.000 29.30367 83 VAL B N 1
ATOM 2519 C CA . VAL B 1 86 ? -17.64303 8.70504 -29.55631 1.000 33.05408 83 VAL B CA 1
ATOM 2520 C C . VAL B 1 86 ? -17.76435 7.47243 -30.43930 1.000 27.27247 83 VAL B C 1
ATOM 2521 O O . VAL B 1 86 ? -18.65981 6.64236 -30.24050 1.000 26.62909 83 VAL B O 1
ATOM 2534 N N . LYS B 1 87 ? -16.88075 7.36924 -31.42481 1.000 27.22081 84 LYS B N 1
ATOM 2535 C CA . LYS B 1 87 ? -16.85803 6.23783 -32.34045 1.000 27.96851 84 LYS B CA 1
ATOM 2536 C C . LYS B 1 87 ? -15.89566 5.18894 -31.80039 1.000 25.01534 84 LYS B C 1
ATOM 2537 O O . LYS B 1 87 ? -14.68883 5.43548 -31.70602 1.000 29.01125 84 LYS B O 1
ATOM 2556 N N . LEU B 1 88 ? -16.42688 4.02694 -31.44233 1.000 24.98490 85 LEU B N 1
ATOM 2557 C CA . LEU B 1 88 ? -15.63354 2.93770 -30.89228 1.000 26.52643 85 LEU B CA 1
ATOM 2558 C C . LEU B 1 88 ? -15.54982 1.81439 -31.91494 1.000 30.41339 85 LEU B C 1
ATOM 2559 O O . LEU B 1 88 ? -16.58006 1.29975 -32.36202 1.000 33.59890 85 LEU B O 1
ATOM 2575 N N . ARG B 1 89 ? -14.32924 1.45354 -32.29811 1.000 29.26798 86 ARG B N 1
ATOM 2576 C CA . ARG B 1 89 ? -14.09424 0.23428 -33.05650 1.000 29.75653 86 ARG B CA 1
ATOM 2577 C C . ARG B 1 89 ? -13.74094 -0.87014 -32.07152 1.000 23.41951 86 ARG B C 1
ATOM 2578 O O . ARG B 1 89 ? -12.82902 -0.70882 -31.25402 1.000 24.94523 86 ARG B O 1
ATOM 2599 N N . VAL B 1 90 ? -14.46814 -1.97914 -32.14001 1.000 26.62226 87 VAL B N 1
ATOM 2600 C CA . VAL B 1 90 ? -14.27956 -3.08089 -31.20843 1.000 31.24675 87 VAL B CA 1
ATOM 2601 C C . VAL B 1 90 ? -14.05538 -4.36282 -31.99420 1.000 31.37689 87 VAL B C 1
ATOM 2602 O O . VAL B 1 90 ? -14.58918 -4.54514 -33.09259 1.000 32.52722 87 VAL B O 1
ATOM 2615 N N . LYS B 1 91 ? -13.24525 -5.24920 -31.42284 1.000 26.28281 88 LYS B N 1
ATOM 2616 C CA . LYS B 1 91 ? -12.96826 -6.56021 -31.99005 1.000 32.25208 88 LYS B CA 1
ATOM 2617 C C . LYS B 1 91 ? -13.52530 -7.63863 -31.06979 1.000 37.70023 88 LYS B C 1
ATOM 2618 O O . LYS B 1 91 ? -13.46879 -7.51180 -29.84232 1.000 37.66858 88 LYS B O 1
ATOM 2622 N N . ARG B 1 92 ? -14.06536 -8.69519 -31.66676 1.000 38.07587 89 ARG B N 1
ATOM 2623 C CA . ARG B 1 92 ? -14.60353 -9.81539 -30.90612 1.000 38.69545 89 ARG B CA 1
ATOM 2624 C C . ARG B 1 92 ? -14.08062 -11.13476 -31.45935 1.000 36.27283 89 ARG B C 1
ATOM 2625 O O . ARG B 1 92 ? -14.10353 -12.15411 -30.77244 1.000 44.41578 89 ARG B O 1
#

InterPro domains:
  IPR001452 SH3 domain [PS50002] (511-581)
  IPR001452 SH3 domain [SM00326] (514-580)
  IPR001478 PDZ domain [PF00595] (161-241)
  IPR001478 PDZ domain [PF00595] (257-339)
  IPR001478 PDZ domain [PF00595] (397-473)
  IPR001478 PDZ domain [PS50106] (158-245)
  IPR001478 PDZ domain [PS50106] (256-343)
  IPR001478 PDZ domain [PS50106] (396-477)
  IPR001478 PDZ domain [SM00228] (166-245)
  IPR001478 PDZ domain [SM00228] (264-343)
  IPR001478 PDZ domain [SM00228] (404-477)
  IPR008144 Guanylate kinase-like domain [PS50052] (661-836)
  IPR008145 Guanylate kinase/L-type calcium channel beta subunit [PF00625] (661-837)
  IPR008145 Guanylate kinase/L-type calcium channel beta subunit [SM00072] (660-839)
  IPR015143 L27-1 [PF09058] (74-121)
  IPR020590 Guanylate kinase, conserved site [PS00856] (693-710)
  IPR027417 P-loop containing nucleoside triphosphate hydrolase [G3DSA:3.40.50.300] (659-840)
  IPR027417 P-loop containing nucleoside triphosphate hydrolase [SSF52540] (667-847)
  IPR036028 SH3-like domain superfamily [SSF50044] (511-626)
  IPR036034 PDZ superfamily [G3DSA:2.30.42.10] (149-246)

Secondary structure (DSSP, 8-state):
--EEEEEE-BTTBTSEEEEE-TTS--TT----EEEEEE-TTSHHHHH----TT-EEEEETTEE-TT--HHHHHHHHHHSTTEEEEEEE-/----EEEEEEEPBTTB--EEEEE-TTS-SBTTB--EEEEEE-TTSHHHHH----TT-EEEEETTEE-SS--HHHHHHHHHT--SEEEEEEE-

Radius of gyration: 17.64 Å; Cα contacts (8 Å, |Δi|>4): 434; chains: 2; bounding box: 44×30×52 Å

B-factor: mean 40.96, std 11.03, range [19.84, 108.2]

Solvent-accessible surface area: 9564 Å² total; per-residue (Å²): 129,142,84,62,0,67,5,121,75,33,133,82,18,12,3,27,34,23,29,3,0,55,76,85,71,36,23,22,83,68,38,33,0,31,0,25,114,32,72,116,68,5,21,0,78,79,54,43,95,2,121,28,36,3,27,2,4,9,1,60,115,84,104,2,110,107,25,26,46,114,53,0,49,88,14,13,151,85,19,38,86,101,0,79,0,89,2,100,171,164,88,87,113,100,69,73,1,60,1,109,96,30,138,56,10,2,6,0,22,19,16,0,0,66,59,42,79,62,96,134,162,33,28,37,0,34,0,42,109,39,39,95,70,8,14,0,81,89,48,58,108,9,122,75,109,5,24,2,8,8,1,58,120,95,108,2,103,114,28,41,12,56,53,0,5,52,23,1,110,85,10,42,86,102,0,95,0,97,0,21,125

Organism: NCBI:txid287889

Sequence (181 aa):
QYLDIVLLRGSSGLGFSIAGGTDNPHFDNDTSIYITKVIPGGAAEADGRLKVYDTIVAVDDQLMEDVAHQVCVDALKSAGSEVKLRVKRLGSQYLDIVLLRGSSGLGFSIAGGTDNPHFDNDTSIYITKVIPGGAAEADGRLKVYDTIVAVDDQLMEDVAHQVCVDALKSAGSEVKLRVKR

Foldseek 3Di:
DKDKDKWFADPVGQQWDWAFACVGHDPVRHRFIFTQDGHVP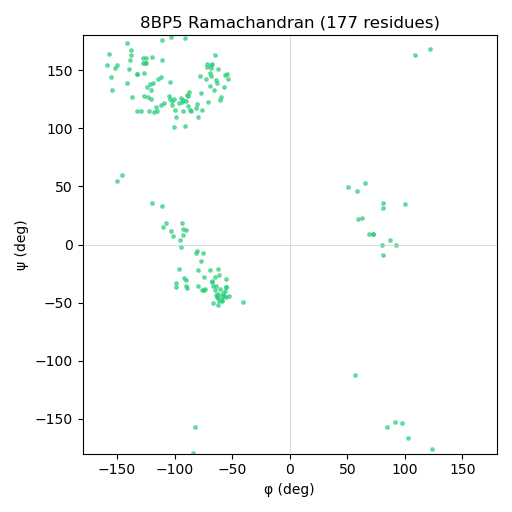GGPVVVPPDDGRWTWQAKPNHGRHRHGPVVVVVSSVPVPRMIITMTDD/DDDQKDKDKFFADPVAAQWDWFFAPVTHPDVVHRWIWTADRHPPGRSVVVPDDDGRWTFQDKAHGGRHRHGPVVVVVSRVPDDRIIITMTGD

Nearest PDB structures (foldseek):
  8bp5-assembly1_A  TM=1.011E+00  e=7.811E-17  Trichoplax sp. H2
  8cn1-assembly1_E  TM=9.709E-01  e=2.284E-11  Homo sapiens
  3rl8-assembly1_D  TM=9.541E-01  e=1.182E-10  Homo sapiens
  3zrt-assembly2_D  TM=9.692E-01  e=3.675E-10  Homo sapiens
  2jik-assembly1_A  TM=9.619E-01  e=3.889E-10  Homo sapiens